Protein AF-A0A8S8Z0I3-F1 (afdb_monomer)

Mean predicted aligned error: 12.92 Å

Nearest PDB structures (foldseek):
  8p2c-assembly1_C  TM=4.925E-01  e=2.542E-04  Segatella copri
  8p28-assembly1_C  TM=4.232E-01  e=9.018E-05  Segatella copri
  6hqu-assembly2_B  TM=3.390E-01  e=5.435E-01  Pyrococcus furiosus DSM 3638
  5l8v-assembly1_A  TM=3.836E-01  e=1.454E+00  Pyrococcus furiosus DSM 3638
  6dex-assembly1_A  TM=3.621E-01  e=2.852E+00  Eremothecium gossypii ATCC 10895

Radius of gyration: 31.43 Å; Cα contacts (8 Å, |Δi|>4): 369; chains: 1; bounding box: 64×67×96 Å

Secondary structure (DSSP, 8-state):
-THHHHT-HHHHHHHHHHHHH-SEEHHHHHHHTT--SSTTHHHHHHHHHHHHTTTSEEEETTTTEEEE-HHHHHHHHHHHHHHHHHHHHTT--EEE-TTS-EEE--THHHHHHHHHTT---HHHHHHHHHHHHHHHHHT--SEEEHHHHHHHHHHHHHHTT-HHHHHHHPPP---HHHHHHHHHTGGG-TTHHHHHHHHHHHHHHHHHIIIIIS-HHHHHHHHHTSS--S-HHHHTTS-SEEEEEHHHHHHS----TTS-TTSPP-S---SHHHHHHHHHHHHHHHTTT-SSEEEEESHHHHHTTT---HHHHHHHHHHHHHHHTTSPP-SSSPPEEEE----------

Foldseek 3Di:
DVVVLLPDPLLLQLLVCCVVVPWAALVRSCVSSPVPDPVCSVVSVVSVVVCVVVQQWDADPVVNTIHGDPVVVVSSVVSVVVVLVVCLVVLWEWEQEPVRDIHTDDLVVQLVCLCPQLVDDSVVSVVLSVVLVVVVNVVSGSYYYPVVSLVSSLVSCVVVVNVSSSLSSDQQFDDPVVLVVLVVCQVVDPVGPLQSVLVRQLRSQLSCCLRPPDDVVVSVCCVVVVDPDPRSSCNVPAAAEDEDEVQCCQVVDDDPVPVCVVDDDDPHDQALLSVLVVLLSVLLVVLVHHDAEYEYENPVVNLVVHDPDPVVNVVSNVSSVVSNVPRDDSDPDDRYYHYDDDPPPPPPD

Structure (mmCIF, N/CA/C/O backbone):
data_AF-A0A8S8Z0I3-F1
#
_entry.id   AF-A0A8S8Z0I3-F1
#
loop_
_atom_site.group_PDB
_atom_site.id
_atom_site.type_symbol
_atom_site.label_atom_id
_atom_site.label_alt_id
_atom_site.label_comp_id
_atom_site.label_asym_id
_atom_site.label_entity_id
_atom_site.label_seq_id
_atom_site.pdbx_PDB_ins_code
_atom_site.Cartn_x
_atom_site.Cartn_y
_atom_site.Cartn_z
_atom_site.occupancy
_atom_site.B_iso_or_equiv
_atom_site.auth_seq_id
_atom_site.auth_comp_id
_atom_site.auth_asym_id
_atom_site.auth_atom_id
_atom_site.pdbx_PDB_model_num
ATOM 1 N N . MET A 1 1 ? -12.489 25.354 42.239 1.00 61.59 1 MET A N 1
ATOM 2 C CA . MET A 1 1 ? -12.600 23.883 42.149 1.00 61.59 1 MET A CA 1
ATOM 3 C C . MET A 1 1 ? -12.275 23.436 40.736 1.00 61.59 1 MET A C 1
ATOM 5 O O . MET A 1 1 ? -12.839 23.988 39.790 1.00 61.59 1 MET A O 1
ATOM 9 N N . ILE A 1 2 ? -11.393 22.444 40.609 1.00 69.38 2 ILE A N 1
ATOM 10 C CA . ILE A 1 2 ? -10.898 21.904 39.332 1.00 69.38 2 ILE A CA 1
ATOM 11 C C . ILE A 1 2 ? -12.050 21.383 38.454 1.00 69.38 2 ILE A C 1
ATOM 13 O O . ILE A 1 2 ? -12.077 21.672 37.262 1.00 69.38 2 ILE A O 1
ATOM 17 N N . PHE A 1 3 ? -13.083 20.772 39.045 1.00 69.69 3 PHE A N 1
ATOM 18 C CA . PHE A 1 3 ? -14.293 20.319 38.334 1.00 69.69 3 PHE A CA 1
ATOM 19 C C . PHE A 1 3 ? -15.008 21.432 37.555 1.00 69.69 3 PHE A C 1
ATOM 21 O O . PHE A 1 3 ? -15.503 21.224 36.450 1.00 69.69 3 PHE A O 1
ATOM 28 N N . SER A 1 4 ? -14.968 22.669 38.064 1.00 68.50 4 SER A N 1
ATOM 29 C CA . SER A 1 4 ? -15.548 23.821 37.367 1.00 68.50 4 SER A CA 1
ATOM 30 C C . SER A 1 4 ? -14.820 24.175 36.072 1.00 68.50 4 SER A C 1
ATOM 32 O O . SER A 1 4 ? -15.331 25.014 35.330 1.00 68.50 4 SER A O 1
ATOM 34 N N . VAL A 1 5 ? -13.622 23.625 35.821 1.00 67.00 5 VAL A N 1
ATOM 35 C CA . VAL A 1 5 ? -12.857 23.758 34.572 1.00 67.00 5 VAL A CA 1
ATOM 36 C C . VAL A 1 5 ? -13.358 22.775 33.518 1.00 67.00 5 VAL A C 1
ATOM 38 O O . VAL A 1 5 ? -13.573 23.200 32.383 1.00 67.00 5 VAL A O 1
ATOM 41 N N . MET A 1 6 ? -13.606 21.522 33.908 1.00 70.88 6 MET A N 1
ATOM 42 C CA . MET A 1 6 ? -14.043 20.447 33.008 1.00 70.88 6 MET A CA 1
ATOM 43 C C . MET A 1 6 ? -15.422 20.713 32.395 1.00 70.88 6 MET A C 1
ATOM 45 O O . MET A 1 6 ? -15.666 20.358 31.253 1.00 70.88 6 MET A O 1
ATOM 49 N N . ALA A 1 7 ? -16.283 21.455 33.092 1.00 75.88 7 ALA A N 1
ATOM 50 C CA . ALA A 1 7 ? -17.636 21.783 32.637 1.00 75.88 7 ALA A CA 1
ATOM 51 C C . ALA A 1 7 ? -17.733 22.722 31.406 1.00 75.88 7 ALA A C 1
ATOM 53 O O . ALA A 1 7 ? -18.825 23.162 31.070 1.00 75.88 7 ALA A O 1
ATOM 54 N N . SER A 1 8 ? -16.627 23.129 30.761 1.00 85.50 8 SER A N 1
ATOM 55 C CA . SER A 1 8 ? -16.699 23.945 29.529 1.00 85.50 8 SER A CA 1
ATOM 56 C C . SER A 1 8 ? -15.830 23.350 28.423 1.00 85.50 8 SER A C 1
ATOM 58 O O . SER A 1 8 ? -14.610 23.289 28.626 1.00 85.50 8 SER A O 1
ATOM 60 N N . PRO A 1 9 ? -16.417 23.052 27.246 1.00 84.94 9 PRO A N 1
ATOM 61 C CA . PRO A 1 9 ? -15.701 22.516 26.086 1.00 84.94 9 PRO A CA 1
ATOM 62 C C . PRO A 1 9 ? -14.475 23.354 25.710 1.00 84.94 9 PRO A C 1
ATOM 64 O O . PRO A 1 9 ? -13.365 22.839 25.676 1.00 84.94 9 PRO A O 1
ATOM 67 N N . ASN A 1 10 ? -14.629 24.683 25.637 1.00 90.19 10 ASN A N 1
ATOM 68 C CA . ASN A 1 10 ? -13.545 25.611 25.286 1.00 90.19 10 ASN A CA 1
ATOM 69 C C . ASN A 1 10 ? -12.277 25.458 26.145 1.00 90.19 10 ASN A C 1
ATOM 71 O O . ASN A 1 10 ? -11.173 25.708 25.673 1.00 90.19 10 ASN A O 1
ATOM 75 N N . ARG A 1 11 ? -12.405 25.111 27.434 1.00 91.94 11 ARG A N 1
ATOM 76 C CA . ARG A 1 11 ? -11.236 24.947 28.320 1.00 91.94 11 ARG A CA 1
ATOM 77 C C . ARG A 1 11 ? -10.554 23.602 28.110 1.00 91.94 11 ARG A C 1
ATOM 79 O O . ARG A 1 11 ? -9.330 23.554 28.182 1.00 91.94 11 ARG A O 1
ATOM 86 N N . ILE A 1 12 ? -11.330 22.555 27.836 1.00 89.44 12 ILE A N 1
ATOM 87 C CA . ILE A 1 12 ? -10.803 21.248 27.438 1.00 89.44 12 ILE A CA 1
ATOM 88 C C . ILE A 1 12 ? -10.092 21.363 26.087 1.00 89.44 12 ILE A C 1
ATOM 90 O O . ILE A 1 12 ? -8.970 20.881 25.961 1.00 89.44 12 ILE A O 1
ATOM 94 N N . ASP A 1 13 ? -10.663 22.093 25.128 1.00 89.69 13 ASP A N 1
ATOM 95 C CA . ASP A 1 13 ? -10.046 22.322 23.819 1.00 89.69 13 ASP A CA 1
ATOM 96 C C . ASP A 1 13 ? -8.720 23.081 23.932 1.00 89.69 13 ASP A C 1
ATOM 98 O O . ASP A 1 13 ? -7.728 22.683 23.326 1.00 89.69 13 ASP A O 1
ATOM 102 N N . ILE A 1 14 ? -8.646 24.119 24.776 1.00 93.19 14 ILE A N 1
ATOM 103 C CA . ILE A 1 14 ? -7.385 24.827 25.051 1.00 93.19 14 ILE A CA 1
ATOM 104 C C . ILE A 1 14 ? -6.318 23.873 25.619 1.00 93.19 14 ILE A C 1
ATOM 106 O O . ILE A 1 14 ? -5.167 23.915 25.180 1.00 93.19 14 ILE A O 1
ATOM 110 N N . LEU A 1 15 ? -6.680 22.999 26.568 1.00 92.62 15 LEU A N 1
ATOM 111 C CA . LEU A 1 15 ? -5.760 21.988 27.107 1.00 92.62 15 LEU A CA 1
ATOM 112 C C . LEU A 1 15 ? -5.333 20.981 26.024 1.00 92.62 15 LEU A C 1
ATOM 114 O O . LEU A 1 15 ? -4.150 20.664 25.924 1.00 92.62 15 LEU A O 1
ATOM 118 N N . ARG A 1 16 ? -6.262 20.526 25.174 1.00 91.19 16 ARG A N 1
ATOM 119 C CA . ARG A 1 16 ? -6.000 19.597 24.061 1.00 91.19 16 ARG A CA 1
ATOM 120 C C . ARG A 1 16 ? -5.038 20.195 23.028 1.00 91.19 16 ARG A C 1
ATOM 122 O O . ARG A 1 16 ? -4.114 19.514 22.579 1.00 91.19 16 ARG A O 1
ATOM 129 N N . ILE A 1 17 ? -5.210 21.471 22.684 1.00 92.31 17 ILE A N 1
ATOM 130 C CA . ILE A 1 17 ? -4.328 22.193 21.757 1.00 92.31 17 ILE A CA 1
ATOM 131 C C . ILE A 1 17 ? -2.919 22.309 22.346 1.00 92.31 17 ILE A C 1
ATOM 133 O O . ILE A 1 17 ? -1.956 21.949 21.678 1.00 92.31 17 ILE A O 1
ATOM 137 N N . LEU A 1 18 ? -2.784 22.736 23.605 1.00 93.44 18 LEU A N 1
ATOM 138 C CA . LEU A 1 18 ? -1.472 22.838 24.259 1.00 93.44 18 LEU A CA 1
ATOM 139 C C . LEU A 1 18 ? -0.782 21.476 24.422 1.00 93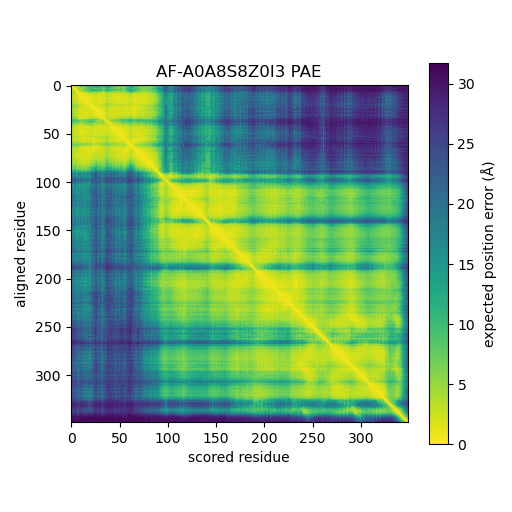.44 18 LEU A C 1
ATOM 141 O O . LEU A 1 18 ? 0.440 21.397 24.332 1.00 93.44 18 LEU A O 1
ATOM 145 N N . ASN A 1 19 ? -1.544 20.402 24.640 1.00 92.56 19 ASN A N 1
ATOM 146 C CA . ASN A 1 19 ? -0.991 19.053 24.743 1.00 92.56 19 ASN A CA 1
ATOM 147 C C . ASN A 1 19 ? -0.504 18.498 23.393 1.00 92.56 19 ASN A C 1
ATOM 149 O O . ASN A 1 19 ? 0.469 17.756 23.363 1.00 92.56 19 ASN A O 1
ATOM 153 N N . SER A 1 20 ? -1.169 18.851 22.288 1.00 90.69 20 SER A N 1
ATOM 154 C CA . SER A 1 20 ? -0.836 18.350 20.942 1.00 90.69 20 SER A CA 1
ATOM 155 C C . SER A 1 20 ? 0.192 19.206 20.200 1.00 90.69 20 SER A C 1
ATOM 157 O O . SER A 1 20 ? 1.033 18.670 19.488 1.00 90.69 20 SER A O 1
ATOM 159 N N . LYS A 1 21 ? 0.126 20.534 20.340 1.00 91.38 21 LYS A N 1
ATOM 160 C CA . LYS A 1 21 ? 0.985 21.495 19.626 1.00 91.38 21 LYS A CA 1
ATOM 161 C C . LYS A 1 21 ? 2.153 22.010 20.466 1.00 91.38 21 LYS A C 1
ATOM 163 O O . LYS A 1 21 ? 3.038 22.663 19.923 1.00 91.38 21 LYS A O 1
ATOM 168 N N . GLY A 1 22 ? 2.166 21.728 21.768 1.00 91.12 22 GLY A N 1
ATOM 169 C CA . GLY A 1 22 ? 3.201 22.207 22.676 1.00 91.12 22 GLY A CA 1
ATOM 170 C C . GLY A 1 22 ? 3.041 23.689 23.056 1.00 91.12 22 GLY A C 1
ATOM 171 O O . GLY A 1 22 ? 1.921 24.208 23.073 1.00 91.12 22 GLY A O 1
ATOM 172 N N . PRO A 1 23 ? 4.140 24.377 23.424 1.00 94.75 23 PRO A N 1
ATOM 173 C CA . PRO A 1 23 ? 4.105 25.751 23.924 1.00 94.75 23 PRO A CA 1
ATOM 174 C C . PRO A 1 23 ? 3.636 26.782 22.881 1.00 94.75 23 PRO A C 1
ATOM 176 O O . PRO A 1 23 ? 4.283 26.966 21.849 1.00 94.75 23 PRO A O 1
ATOM 179 N N . LEU A 1 24 ? 2.569 27.534 23.174 1.00 95.44 24 LEU A N 1
ATOM 180 C CA . LEU A 1 24 ? 1.958 28.493 22.233 1.00 95.44 24 LEU A CA 1
ATOM 181 C C . LEU A 1 24 ? 1.825 29.904 22.809 1.00 95.44 24 LEU A C 1
ATOM 183 O O . LEU A 1 24 ? 1.559 30.084 23.996 1.00 95.44 24 LEU A O 1
ATOM 187 N N . THR A 1 25 ? 1.948 30.924 21.964 1.00 95.69 25 THR A N 1
ATOM 188 C CA . THR A 1 25 ? 1.659 32.318 22.334 1.00 95.69 25 THR A CA 1
ATOM 189 C C . THR A 1 25 ? 0.154 32.557 22.500 1.00 95.69 25 THR A C 1
ATOM 191 O O . THR A 1 25 ? -0.685 31.768 22.059 1.00 95.69 25 THR A O 1
ATOM 194 N N . TYR A 1 26 ? -0.214 33.687 23.115 1.00 93.81 26 TYR A N 1
ATOM 195 C CA . TYR A 1 26 ? -1.621 34.063 23.300 1.00 93.81 26 TYR A CA 1
ATOM 196 C C . TYR A 1 26 ? -2.404 34.094 21.976 1.00 93.81 26 TYR A C 1
ATOM 198 O O . TYR A 1 26 ? -3.518 33.578 21.908 1.00 93.81 26 TYR A O 1
ATOM 206 N N . SER A 1 27 ? -1.829 34.694 20.929 1.00 90.75 27 SER A N 1
ATOM 207 C CA . SER A 1 27 ? -2.492 34.869 19.632 1.00 90.75 27 SER A CA 1
ATOM 208 C C . SER A 1 27 ? -2.663 33.547 18.884 1.00 90.75 27 SER A C 1
ATOM 210 O O . SER A 1 27 ? -3.740 33.294 18.345 1.00 90.75 27 SER A O 1
ATOM 212 N N . GLU A 1 28 ? -1.640 32.686 18.898 1.00 93.19 28 GLU A N 1
ATOM 213 C CA . GLU A 1 28 ? -1.697 31.350 18.289 1.00 93.19 28 GLU A CA 1
ATOM 214 C C . GLU A 1 28 ? -2.754 30.485 18.977 1.00 93.19 28 GLU A C 1
ATOM 216 O O . GLU A 1 28 ? -3.634 29.933 18.318 1.00 93.19 28 GLU A O 1
ATOM 221 N N . LEU A 1 29 ? -2.722 30.430 20.313 1.00 94.19 29 LEU A N 1
ATOM 222 C CA . LEU A 1 29 ? -3.659 29.629 21.093 1.00 94.19 29 LEU A CA 1
ATOM 223 C C . LEU A 1 29 ? -5.102 30.125 20.935 1.00 94.19 29 LEU A C 1
ATOM 225 O O . LEU A 1 29 ? -6.018 29.317 20.804 1.00 94.19 29 LEU A O 1
ATOM 229 N N . LYS A 1 30 ? -5.308 31.448 20.896 1.00 93.50 30 LYS A N 1
ATOM 230 C CA . LYS A 1 30 ? -6.620 32.062 20.648 1.00 93.50 30 LYS A CA 1
ATOM 231 C C . LYS A 1 30 ? -7.178 31.664 19.277 1.00 93.50 30 LYS A C 1
ATOM 233 O O . LYS A 1 30 ? -8.346 31.290 19.184 1.00 93.50 30 LYS A O 1
ATOM 238 N N . SER A 1 31 ? -6.349 31.755 18.234 1.00 90.69 31 SER A N 1
ATOM 239 C CA . SER A 1 31 ? -6.736 31.432 16.856 1.00 90.69 31 SER A CA 1
ATOM 240 C C . SER A 1 31 ? -7.084 29.949 16.701 1.00 90.69 31 SER A C 1
ATOM 242 O O . SER A 1 31 ? -8.151 29.614 16.186 1.00 90.69 31 SER A O 1
ATOM 244 N N . LEU A 1 32 ? -6.229 29.063 17.227 1.00 90.75 32 LEU A N 1
ATOM 245 C CA . LEU A 1 32 ? -6.424 27.610 17.175 1.00 90.75 32 LEU A CA 1
ATOM 246 C C . LEU A 1 32 ? -7.642 27.145 17.979 1.00 90.75 32 LEU A C 1
ATOM 248 O O . LEU A 1 32 ? -8.322 26.214 17.563 1.00 90.75 32 LEU A O 1
ATOM 252 N N . ALA A 1 33 ? -7.957 27.812 19.091 1.00 89.00 33 ALA A N 1
ATOM 253 C CA . ALA A 1 33 ? -9.151 27.530 19.888 1.00 89.00 33 ALA A CA 1
ATOM 254 C C . ALA A 1 33 ? -10.452 28.092 19.273 1.00 89.00 33 ALA A C 1
ATOM 256 O O . ALA A 1 33 ? -11.494 28.068 19.923 1.00 89.00 33 ALA A O 1
ATOM 257 N N . GLY A 1 34 ? -10.408 28.632 18.048 1.00 88.00 34 GLY A N 1
ATOM 258 C CA . GLY A 1 34 ? -11.592 29.060 17.297 1.00 88.00 34 GLY A CA 1
ATOM 259 C C . GLY A 1 34 ? -12.110 30.465 17.623 1.00 88.00 34 GLY A C 1
ATOM 260 O O . GLY A 1 34 ? -13.092 30.901 17.028 1.00 88.00 34 GLY A O 1
ATOM 261 N N . PHE A 1 35 ? -11.447 31.220 18.503 1.00 87.88 35 PHE A N 1
ATOM 262 C CA . PHE A 1 35 ? -11.852 32.585 18.854 1.00 87.88 35 PHE A CA 1
ATOM 263 C C . PHE A 1 35 ? -11.261 33.588 17.853 1.00 87.88 35 PHE A C 1
ATOM 265 O O . PHE A 1 35 ? -10.240 34.217 18.121 1.00 87.88 35 PHE A O 1
ATOM 272 N N . LYS A 1 36 ? -11.871 33.745 16.675 1.00 82.00 36 LYS A N 1
ATOM 273 C CA . LYS A 1 36 ? -11.287 34.539 15.574 1.00 82.00 36 LYS A CA 1
ATOM 274 C C . LYS A 1 36 ? -11.545 36.043 15.696 1.00 82.00 36 LYS A C 1
ATOM 276 O O . LYS A 1 36 ? -10.716 36.846 15.271 1.00 82.00 36 LYS A O 1
ATOM 281 N N . SER A 1 37 ? -12.658 36.462 16.298 1.00 81.81 37 SER A N 1
ATOM 282 C CA . SER A 1 37 ? -13.039 37.879 16.304 1.00 81.81 37 SER A CA 1
ATOM 283 C C . SER A 1 37 ? -12.357 38.697 17.418 1.00 81.81 37 SER A C 1
ATOM 285 O O . SER A 1 37 ? -11.877 38.181 18.438 1.00 81.81 37 SER A O 1
ATOM 287 N N . LYS A 1 38 ? -12.321 40.029 17.255 1.00 77.12 38 LYS A N 1
ATOM 288 C CA . LYS A 1 38 ? -11.818 40.952 18.294 1.00 77.12 38 LYS A CA 1
ATOM 289 C C . LYS A 1 38 ? -12.735 40.967 19.526 1.00 77.12 38 LYS A C 1
ATOM 291 O O . LYS A 1 38 ? -12.224 41.000 20.646 1.00 77.12 38 LYS A O 1
ATOM 296 N N . LYS A 1 39 ? -14.054 40.844 19.322 1.00 79.81 39 LYS A N 1
ATOM 297 C CA . LYS A 1 39 ? -15.093 40.800 20.373 1.00 79.81 39 LYS A CA 1
ATOM 298 C C . LYS A 1 39 ? -14.964 39.570 21.284 1.00 79.81 39 LYS A C 1
ATOM 300 O O . LYS A 1 39 ? -15.240 39.642 22.475 1.00 79.81 39 LYS A O 1
ATOM 305 N N . GLU A 1 40 ? -14.449 38.465 20.756 1.00 85.44 40 GLU A N 1
ATOM 306 C CA . GLU A 1 40 ? -14.259 37.205 21.485 1.00 85.44 40 GLU A CA 1
ATOM 307 C C . GLU A 1 40 ? -12.977 37.138 22.326 1.00 85.44 40 GLU A C 1
ATOM 309 O O . GLU A 1 40 ? -12.804 36.221 23.133 1.00 85.44 40 GLU A O 1
ATOM 314 N N . SER A 1 41 ? -12.087 38.128 22.195 1.00 85.62 41 SER A N 1
ATOM 315 C CA . SER A 1 41 ? -10.815 38.167 22.932 1.00 85.62 41 SER A CA 1
ATOM 316 C C . SER A 1 41 ? -11.022 38.133 24.447 1.00 85.62 41 SER A C 1
ATOM 318 O O . SER A 1 41 ? -10.274 37.459 25.151 1.00 85.62 41 SER A O 1
ATOM 320 N N . GLY A 1 42 ? -12.053 38.822 24.950 1.00 88.06 42 GLY A N 1
ATOM 321 C CA . GLY A 1 42 ? -12.376 38.843 26.378 1.00 88.06 42 GLY A CA 1
ATOM 322 C C . GLY A 1 42 ? -12.840 37.481 26.902 1.00 88.06 42 GLY A C 1
ATOM 323 O O . GLY A 1 42 ? -12.454 37.073 28.000 1.00 88.06 42 GLY A O 1
ATOM 324 N N . LYS A 1 43 ? -13.602 36.739 26.087 1.00 90.12 43 LYS A N 1
ATOM 325 C CA . LYS A 1 43 ? -14.090 35.389 26.408 1.00 90.12 43 LYS A CA 1
ATOM 326 C C . LYS A 1 43 ? -12.939 34.382 26.455 1.00 90.12 43 LYS A C 1
ATOM 328 O O . LYS A 1 43 ? -12.828 33.626 27.419 1.00 90.12 43 LYS A O 1
ATOM 333 N N . PHE A 1 44 ? -12.028 34.428 25.483 1.00 93.69 44 PHE A N 1
ATOM 334 C CA . PHE A 1 44 ? -10.817 33.605 25.509 1.00 93.69 44 PHE A CA 1
ATOM 335 C C . PHE A 1 44 ? -9.933 33.925 26.728 1.00 93.69 44 PHE A C 1
ATOM 337 O O . PHE A 1 44 ? -9.567 33.021 27.483 1.00 93.69 44 PHE A O 1
ATOM 344 N N . ALA A 1 45 ? -9.678 35.211 27.001 1.00 92.06 45 ALA A N 1
ATOM 345 C CA . ALA A 1 45 ? -8.913 35.643 28.173 1.00 92.06 45 ALA A CA 1
ATOM 346 C C . ALA A 1 45 ? -9.540 35.172 29.494 1.00 92.06 45 ALA A C 1
ATOM 348 O O . ALA A 1 45 ? -8.830 34.885 30.459 1.00 92.06 45 ALA A O 1
ATOM 349 N N . TYR A 1 46 ? -10.871 35.102 29.573 1.00 92.94 46 TYR A N 1
ATOM 350 C CA . TYR A 1 46 ? -11.571 34.547 30.728 1.00 92.94 46 TYR A CA 1
ATOM 351 C C . TYR A 1 46 ? -11.260 33.054 30.921 1.00 92.94 46 TYR A C 1
ATOM 353 O O . TYR A 1 46 ? -10.871 32.651 32.023 1.00 92.94 46 TYR A O 1
ATOM 361 N N . HIS A 1 47 ? -11.380 32.246 29.862 1.00 93.00 47 HIS A N 1
ATOM 362 C CA . HIS A 1 47 ? -11.087 30.812 29.916 1.00 93.00 47 HIS A CA 1
ATOM 363 C C . HIS A 1 47 ? -9.621 30.550 30.286 1.00 93.00 47 HIS A C 1
ATOM 365 O O . HIS A 1 47 ? -9.357 29.784 31.216 1.00 93.00 47 HIS A O 1
ATOM 371 N N . LEU A 1 48 ? -8.684 31.254 29.644 1.00 93.94 48 LEU A N 1
ATOM 372 C CA . LEU A 1 48 ? -7.251 31.114 29.896 1.00 93.94 48 LEU A CA 1
ATOM 373 C C . LEU A 1 48 ? -6.869 31.520 31.327 1.00 93.94 48 LEU A C 1
ATOM 375 O O . LEU A 1 48 ? -6.180 30.774 32.019 1.00 93.94 48 LEU A O 1
ATOM 379 N N . ARG A 1 49 ? -7.394 32.645 31.838 1.00 93.25 49 ARG A N 1
ATOM 380 C CA . ARG A 1 49 ? -7.186 33.053 33.242 1.00 93.25 49 ARG A CA 1
ATOM 381 C C . ARG A 1 49 ? -7.717 32.028 34.235 1.00 93.25 49 ARG A C 1
ATOM 383 O O . ARG A 1 49 ? -7.165 31.883 35.321 1.00 93.25 49 ARG A O 1
ATOM 390 N N . LYS A 1 50 ? -8.814 31.341 33.915 1.00 92.94 50 LYS A N 1
ATOM 391 C CA . LYS A 1 50 ? -9.373 30.303 34.790 1.00 92.94 50 LYS A CA 1
ATOM 392 C C . LYS A 1 50 ? -8.507 29.037 34.791 1.00 92.94 50 LYS A C 1
ATOM 394 O O . LYS A 1 50 ? -8.369 28.433 35.847 1.00 92.94 50 LYS A O 1
ATOM 399 N N . LEU A 1 51 ? -7.886 28.691 33.661 1.00 93.88 51 LEU A N 1
ATOM 400 C CA . LEU A 1 51 ? -6.916 27.593 33.559 1.00 93.88 51 LEU A CA 1
ATOM 401 C C . LEU A 1 51 ? -5.615 27.887 34.321 1.00 93.88 51 LEU A C 1
ATOM 403 O O . LEU A 1 51 ? -5.159 27.038 35.084 1.00 93.88 51 LEU A O 1
ATOM 407 N N . LEU A 1 52 ? -5.080 29.106 34.188 1.00 93.50 52 LEU A N 1
ATOM 408 C CA . LEU A 1 52 ? -3.909 29.576 34.944 1.00 93.50 52 LEU A CA 1
ATOM 409 C C . LEU A 1 52 ? -4.171 29.563 36.457 1.00 93.50 52 LEU A C 1
ATOM 411 O O . LEU A 1 52 ? -3.369 29.045 37.224 1.00 93.50 52 LEU A O 1
ATOM 415 N N . ARG A 1 53 ? -5.335 30.069 36.897 1.00 93.19 53 ARG A N 1
ATOM 416 C CA . ARG A 1 53 ? -5.727 30.097 38.321 1.00 93.19 53 ARG A CA 1
ATOM 417 C C . ARG A 1 53 ? -5.908 28.721 38.956 1.00 93.19 53 ARG A C 1
ATOM 419 O O . ARG A 1 53 ? -5.994 28.636 40.175 1.00 93.19 53 ARG A O 1
ATOM 426 N N . GLN A 1 54 ? -6.081 27.667 38.166 1.00 92.38 54 GLN A N 1
ATOM 427 C CA . GLN A 1 54 ? -6.180 26.293 38.671 1.00 92.38 54 GLN A CA 1
ATOM 428 C C . GLN A 1 54 ? -4.900 25.496 38.388 1.00 92.38 54 GLN A C 1
ATOM 430 O O . GLN A 1 54 ? -4.909 24.278 38.525 1.00 92.38 54 GLN A O 1
ATOM 435 N N . SER A 1 55 ? -3.817 26.167 37.980 1.00 92.94 55 SER A N 1
ATOM 436 C CA . SER A 1 55 ? -2.515 25.555 37.699 1.00 92.94 55 SER A CA 1
ATOM 437 C C . SER A 1 55 ? -2.559 24.441 36.647 1.00 92.94 55 SER A C 1
ATOM 439 O O . SER A 1 55 ? -1.725 23.540 36.660 1.00 92.94 55 SER A O 1
ATOM 441 N N . LEU A 1 56 ? -3.524 24.488 35.722 1.00 93.06 56 LEU A N 1
ATOM 442 C CA . LEU A 1 56 ? -3.654 23.525 34.614 1.00 93.06 56 LEU A CA 1
ATOM 443 C C . LEU A 1 56 ? -2.853 23.958 33.381 1.00 93.06 56 LEU A C 1
ATOM 445 O O . LEU A 1 56 ? -2.460 23.139 32.554 1.00 93.06 56 LEU A O 1
ATOM 449 N N . VAL A 1 57 ? -2.607 25.260 33.278 1.00 95.19 57 VAL A N 1
ATOM 450 C CA . VAL A 1 57 ? -1.750 25.890 32.276 1.00 95.19 57 VAL A CA 1
ATOM 451 C C . VAL A 1 57 ? -0.752 26.766 33.023 1.00 95.19 57 VAL A C 1
ATOM 453 O O . VAL A 1 57 ? -1.112 27.387 34.023 1.00 95.19 57 VAL A O 1
ATOM 456 N N . ALA A 1 58 ? 0.481 26.821 32.539 1.00 95.06 58 ALA A N 1
ATOM 457 C CA . ALA A 1 58 ? 1.522 27.726 33.002 1.00 95.06 58 ALA A CA 1
ATOM 458 C C . ALA A 1 58 ? 1.898 28.709 31.885 1.00 95.06 58 ALA A C 1
ATOM 460 O O . ALA A 1 58 ? 1.727 28.413 30.705 1.00 95.06 58 ALA A O 1
ATOM 461 N N . LEU A 1 59 ? 2.394 29.891 32.256 1.00 95.38 59 LEU A N 1
ATOM 462 C CA . LEU A 1 59 ? 2.947 30.877 31.326 1.00 95.38 59 LEU A CA 1
ATOM 463 C C . LEU A 1 59 ? 4.450 30.977 31.565 1.00 95.38 59 LEU A C 1
ATOM 465 O O . LEU A 1 59 ? 4.872 31.402 32.642 1.00 95.38 59 LEU A O 1
ATOM 469 N N . ASN A 1 60 ? 5.243 30.651 30.549 1.00 93.44 60 ASN A N 1
ATOM 470 C CA . ASN A 1 60 ? 6.653 30.994 30.541 1.00 93.44 60 ASN A CA 1
ATOM 471 C C . ASN A 1 60 ? 6.797 32.497 30.250 1.00 93.44 60 ASN A C 1
ATOM 473 O O . ASN A 1 60 ? 6.464 32.963 29.158 1.00 93.44 60 ASN A O 1
ATOM 477 N N . LYS A 1 61 ? 7.252 33.272 31.240 1.00 90.75 61 LYS A N 1
ATOM 478 C CA . LYS A 1 61 ? 7.344 34.737 31.136 1.00 90.75 61 LYS A CA 1
ATOM 479 C C . LYS A 1 61 ? 8.446 35.204 30.181 1.00 90.75 61 LYS A C 1
ATOM 481 O O . LYS A 1 61 ? 8.268 36.260 29.580 1.00 90.75 61 LYS A O 1
ATOM 486 N N . SER A 1 62 ? 9.535 34.446 30.027 1.00 89.62 62 SER A N 1
ATOM 487 C CA . SER A 1 62 ? 10.634 34.810 29.121 1.00 89.62 62 SER A CA 1
ATOM 488 C C . SER A 1 62 ? 10.218 34.648 27.659 1.00 89.62 62 SER A C 1
ATOM 490 O O . SER A 1 62 ? 10.376 35.561 26.858 1.00 89.62 62 SER A O 1
ATOM 492 N N . GLU A 1 63 ? 9.595 33.517 27.336 1.00 90.56 63 GLU A N 1
ATOM 493 C CA . GLU A 1 63 ? 9.198 33.165 25.968 1.00 90.56 63 GLU A CA 1
ATOM 494 C C . GLU A 1 63 ? 7.794 33.653 25.590 1.00 90.56 63 GLU A C 1
ATOM 496 O O . GLU A 1 63 ? 7.398 33.572 24.429 1.00 90.56 63 GLU A O 1
ATOM 501 N N . ARG A 1 64 ? 7.011 34.141 26.563 1.00 93.06 64 ARG A N 1
ATOM 502 C CA . ARG A 1 64 ? 5.594 34.525 26.403 1.00 93.06 64 ARG A CA 1
ATOM 503 C C . ARG A 1 64 ? 4.725 33.396 25.822 1.00 93.06 64 ARG A C 1
ATOM 505 O O . ARG A 1 64 ? 3.750 33.656 25.110 1.00 93.06 64 ARG A O 1
ATOM 512 N N . ARG A 1 65 ? 5.061 32.146 26.155 1.00 95.25 65 ARG A N 1
ATOM 513 C CA . ARG A 1 65 ? 4.361 30.932 25.709 1.00 95.25 65 ARG A CA 1
ATOM 514 C C . ARG A 1 65 ? 3.648 30.241 26.865 1.00 95.25 65 ARG A C 1
ATOM 516 O O . ARG A 1 65 ? 4.182 30.120 27.966 1.00 95.25 65 ARG A O 1
ATOM 523 N N . TYR A 1 66 ? 2.433 29.783 26.601 1.00 96.69 66 TYR A N 1
ATOM 524 C CA . TYR A 1 66 ? 1.627 28.981 27.507 1.00 96.69 66 TYR A CA 1
ATOM 525 C C . TYR A 1 66 ? 1.922 27.500 27.301 1.00 96.69 66 TYR A C 1
ATOM 527 O O . TYR A 1 66 ? 2.050 27.052 26.164 1.00 96.69 66 TYR A O 1
ATOM 535 N N . THR A 1 67 ? 1.985 26.742 28.391 1.00 95.81 67 THR A N 1
ATOM 536 C CA . THR A 1 67 ? 2.226 25.296 28.392 1.00 95.81 67 THR A CA 1
ATOM 537 C C . THR A 1 67 ? 1.223 24.583 29.284 1.00 95.81 67 THR A C 1
ATOM 539 O O . THR A 1 67 ? 0.758 25.130 30.285 1.00 95.81 67 THR A O 1
ATOM 542 N N . ILE A 1 68 ? 0.859 23.353 28.926 1.00 95.25 68 ILE A N 1
ATOM 543 C CA . ILE A 1 68 ? 0.041 22.504 29.794 1.00 95.25 68 ILE A CA 1
ATOM 544 C C . ILE A 1 68 ? 0.900 21.957 30.943 1.00 95.25 68 ILE A C 1
ATOM 546 O O . ILE A 1 68 ? 2.031 21.521 30.728 1.00 95.25 68 ILE A O 1
ATOM 550 N N . THR A 1 69 ? 0.376 21.976 32.168 1.00 95.88 69 THR A N 1
ATOM 551 C CA . THR A 1 69 ? 1.065 21.405 33.339 1.00 95.88 69 THR A CA 1
ATOM 552 C C . THR A 1 69 ? 0.792 19.904 33.464 1.00 95.88 69 THR A C 1
ATOM 554 O O . THR A 1 69 ? -0.121 19.377 32.830 1.00 95.88 69 THR A O 1
ATOM 557 N N . ASN A 1 70 ? 1.523 19.197 34.333 1.00 92.75 70 ASN A N 1
ATOM 558 C CA . ASN A 1 70 ? 1.237 17.785 34.631 1.00 92.75 70 ASN A CA 1
ATOM 559 C C . ASN A 1 70 ? -0.182 17.588 35.191 1.00 92.75 70 ASN A C 1
ATOM 561 O O . ASN A 1 70 ? -0.875 16.652 34.798 1.00 92.75 70 ASN A O 1
ATOM 565 N N . LEU A 1 71 ? -0.652 18.514 36.035 1.00 90.81 71 LEU A N 1
ATOM 566 C CA . LEU A 1 71 ? -2.034 18.511 36.519 1.00 90.81 71 LEU A CA 1
ATOM 567 C C . LEU A 1 71 ? -3.030 18.758 35.377 1.00 90.81 71 LEU A C 1
ATOM 569 O O . LEU A 1 71 ? -4.056 18.091 35.306 1.00 90.81 71 LEU A O 1
ATOM 573 N N . GLY A 1 72 ? -2.716 19.669 34.450 1.00 90.88 72 GLY A N 1
ATOM 574 C CA . GLY A 1 72 ? -3.497 19.881 33.231 1.00 90.88 72 GLY A CA 1
ATOM 575 C C . GLY A 1 72 ? -3.612 18.618 32.377 1.00 90.88 72 GLY A C 1
ATOM 576 O O . GLY A 1 72 ? -4.709 18.290 31.929 1.00 90.88 72 GLY A O 1
ATOM 577 N N . LYS A 1 73 ? -2.507 17.881 32.205 1.00 90.75 73 LYS A N 1
ATOM 578 C CA . LYS A 1 73 ? -2.480 16.592 31.493 1.00 90.75 73 LYS A CA 1
ATOM 579 C C . LYS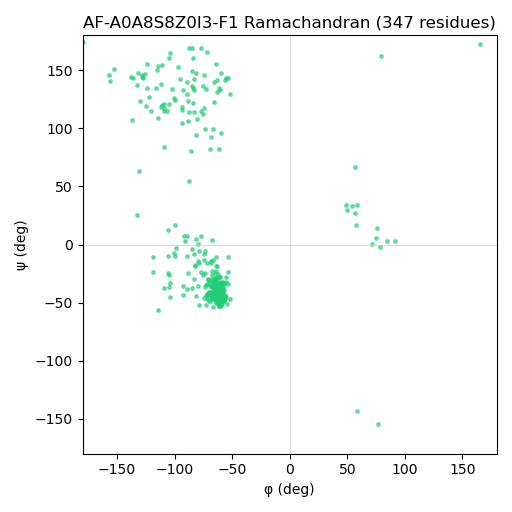 A 1 73 ? -3.341 15.538 32.190 1.00 90.75 73 LYS A C 1
ATOM 581 O O . LYS A 1 73 ? -4.108 14.863 31.514 1.00 90.75 73 LYS A O 1
ATOM 586 N N . LEU A 1 74 ? -3.265 15.441 33.520 1.00 88.44 74 LEU A N 1
ATOM 587 C CA . LEU A 1 74 ? -4.092 14.524 34.311 1.00 88.44 74 LEU A CA 1
ATOM 588 C C . LEU A 1 74 ? -5.587 14.867 34.216 1.00 88.44 74 LEU A C 1
ATOM 590 O O . LEU A 1 74 ? -6.421 13.990 34.038 1.00 88.44 74 LEU A O 1
ATOM 594 N N . VAL A 1 75 ? -5.951 16.148 34.300 1.00 89.19 75 VAL A N 1
ATOM 595 C CA . VAL A 1 75 ? -7.352 16.571 34.144 1.00 89.19 75 VAL A CA 1
ATOM 596 C C . VAL A 1 75 ? -7.853 16.297 32.728 1.00 89.19 75 VAL A C 1
ATOM 598 O O . VAL A 1 75 ? -8.995 15.879 32.562 1.00 89.19 75 VAL A O 1
ATOM 601 N N . LEU A 1 76 ? -7.014 16.500 31.709 1.00 88.00 76 LEU A N 1
ATOM 602 C CA . LEU A 1 76 ? -7.353 16.184 30.324 1.00 88.00 76 LEU A CA 1
ATOM 603 C C . LEU A 1 76 ? -7.544 14.672 30.115 1.00 88.00 76 LEU A C 1
ATOM 605 O O . LEU A 1 76 ? -8.489 14.280 29.434 1.00 88.00 76 LEU A O 1
ATOM 609 N N . SER A 1 77 ? -6.698 13.826 30.712 1.00 83.75 77 SER A N 1
ATOM 610 C CA . SER A 1 77 ? -6.852 12.36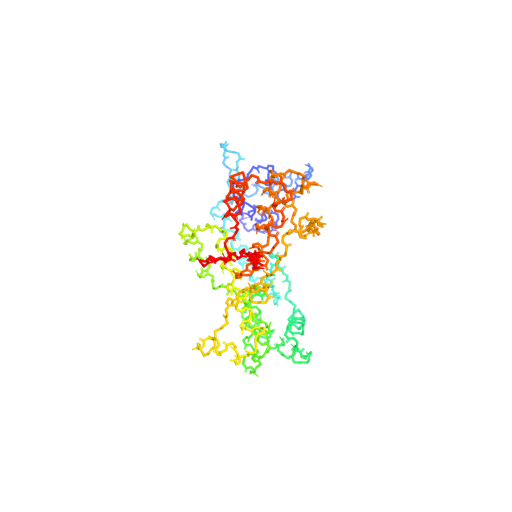9 30.622 1.00 83.75 77 SER A CA 1
ATOM 611 C C . SER A 1 77 ? -8.094 11.877 31.362 1.00 83.75 77 SER A C 1
ATOM 613 O O . SER A 1 77 ? -8.833 11.068 30.811 1.00 83.75 77 SER A O 1
ATOM 615 N N . LEU A 1 78 ? -8.381 12.408 32.554 1.00 85.62 78 LEU A N 1
ATOM 616 C CA . LEU A 1 78 ? -9.599 12.094 33.305 1.00 85.62 78 LEU A CA 1
ATOM 617 C C . LEU A 1 78 ? -10.860 12.584 32.585 1.00 85.62 78 LEU A C 1
ATOM 619 O O . LEU A 1 78 ? -11.849 11.863 32.549 1.00 85.62 78 LEU A O 1
ATOM 623 N N . ALA A 1 79 ? -10.830 13.775 31.974 1.00 83.50 79 ALA A N 1
ATOM 624 C CA . ALA A 1 79 ? -11.936 14.265 31.146 1.00 83.50 79 ALA A CA 1
ATOM 625 C C . ALA A 1 79 ? -12.239 13.286 30.015 1.00 83.50 79 ALA A C 1
ATOM 627 O O . ALA A 1 79 ? -13.393 12.914 29.827 1.00 83.50 79 ALA A O 1
ATOM 628 N N . ARG A 1 80 ? -11.190 12.828 29.323 1.00 79.19 80 ARG A N 1
ATOM 629 C CA . ARG A 1 80 ? -11.314 11.839 28.257 1.00 79.19 80 ARG A CA 1
ATOM 630 C C . ARG A 1 80 ? -11.862 10.513 28.780 1.00 79.19 80 ARG A C 1
ATOM 632 O O . ARG A 1 80 ? -12.773 9.979 28.177 1.00 79.19 80 ARG A O 1
ATOM 639 N N . GLN A 1 81 ? -11.366 10.006 29.909 1.00 77.69 81 GLN A N 1
ATOM 640 C CA . GLN A 1 81 ? -11.867 8.758 30.501 1.00 77.69 81 GLN A CA 1
ATOM 641 C C . GLN A 1 81 ? -13.342 8.852 30.913 1.00 77.69 81 GLN A C 1
ATOM 643 O O . GLN A 1 81 ? -14.085 7.896 30.727 1.00 77.69 81 GLN A O 1
ATOM 648 N N . ILE A 1 82 ? -13.774 9.989 31.468 1.00 80.81 82 ILE A N 1
ATOM 649 C CA . ILE A 1 82 ? -15.177 10.216 31.844 1.00 80.81 82 ILE A CA 1
ATOM 650 C C . ILE A 1 82 ? -16.060 10.313 30.597 1.00 80.81 82 ILE A C 1
ATOM 652 O O . ILE A 1 82 ? -17.146 9.748 30.593 1.00 80.81 82 ILE A O 1
ATOM 656 N N . GLU A 1 83 ? -15.598 10.989 29.544 1.00 73.62 83 GLU A N 1
ATOM 657 C CA . GLU A 1 83 ? -16.286 11.056 28.248 1.00 73.62 83 GLU A CA 1
ATOM 658 C C . GLU A 1 83 ? -16.367 9.673 27.578 1.00 73.62 83 GLU A C 1
ATOM 660 O O . GLU A 1 83 ? -17.430 9.261 27.133 1.00 73.62 83 GLU A O 1
ATOM 665 N N . GLU A 1 84 ? -15.279 8.900 27.587 1.00 66.94 84 GLU A N 1
ATOM 666 C CA . GLU A 1 84 ? -15.243 7.511 27.109 1.00 66.94 84 GLU A CA 1
ATOM 667 C C . GLU A 1 84 ? -16.223 6.620 27.896 1.00 66.94 84 GLU A C 1
ATOM 669 O O . GLU A 1 84 ? -16.963 5.839 27.302 1.00 66.94 84 GLU A O 1
ATOM 674 N N . ARG A 1 85 ? -16.273 6.750 29.230 1.00 70.88 85 ARG A N 1
ATOM 675 C CA . ARG A 1 85 ? -17.202 5.991 30.084 1.00 70.88 85 ARG A CA 1
ATOM 676 C C . ARG A 1 85 ? -18.656 6.415 29.902 1.00 70.88 85 ARG A C 1
ATOM 678 O O . ARG A 1 85 ? -19.514 5.544 29.848 1.00 70.88 85 ARG A O 1
ATOM 685 N N . SER A 1 86 ? -18.939 7.712 29.769 1.00 70.19 86 SER A N 1
ATOM 686 C CA . SER A 1 86 ? -20.305 8.198 29.538 1.00 70.19 86 SER A CA 1
ATOM 687 C C . SER A 1 86 ? -20.840 7.767 28.173 1.00 70.19 86 SER A C 1
ATOM 689 O O . SER A 1 86 ? -22.027 7.484 28.040 1.00 70.19 86 SER A O 1
ATOM 691 N N . ILE A 1 87 ? -19.964 7.651 27.173 1.00 65.12 87 ILE A N 1
ATOM 692 C CA . ILE A 1 87 ? -20.275 7.058 25.871 1.00 65.12 87 ILE A CA 1
ATOM 693 C C . ILE A 1 87 ? -20.670 5.586 26.030 1.00 65.12 87 ILE A C 1
ATOM 695 O O . ILE A 1 87 ? -21.748 5.206 25.573 1.00 65.12 87 ILE A O 1
ATOM 699 N N . ILE A 1 88 ? -19.858 4.785 26.728 1.00 64.00 88 ILE A N 1
ATOM 700 C CA . ILE A 1 88 ? -20.152 3.365 26.981 1.00 64.00 88 ILE A CA 1
ATOM 701 C C . ILE A 1 88 ? -21.483 3.210 27.737 1.00 64.00 88 ILE A C 1
ATOM 703 O O . ILE A 1 88 ? -22.320 2.399 27.348 1.00 64.00 88 ILE A O 1
ATOM 707 N N . GLU A 1 89 ? -21.721 4.026 28.769 1.00 65.44 89 GLU A N 1
ATOM 708 C CA . GLU A 1 89 ? -22.969 4.020 29.547 1.00 65.44 89 GLU A CA 1
ATOM 709 C C . GLU A 1 89 ? -24.187 4.505 28.743 1.00 65.44 89 GLU A C 1
ATOM 711 O O . GLU A 1 89 ? -25.308 4.081 29.011 1.00 65.44 89 GLU A O 1
ATOM 716 N N . SER A 1 90 ? -23.987 5.348 27.723 1.00 64.31 90 SER A N 1
ATOM 717 C CA . SER A 1 90 ? -25.058 5.786 26.816 1.00 64.31 90 SER A CA 1
ATOM 718 C C . SER A 1 90 ? -25.500 4.714 25.811 1.00 64.31 90 SER A C 1
ATOM 720 O O . SER A 1 90 ? -26.464 4.933 25.078 1.00 64.31 90 SER A O 1
ATOM 722 N N . GLY A 1 91 ? -24.786 3.582 25.731 1.00 63.66 91 GLY A N 1
ATOM 723 C CA . GLY A 1 91 ? -25.031 2.510 24.760 1.00 63.66 91 GLY A CA 1
ATOM 724 C C . GLY A 1 91 ? -24.649 2.865 23.317 1.00 63.66 91 GLY A C 1
ATOM 725 O O . GLY A 1 91 ? -24.809 2.040 22.417 1.00 63.66 91 GLY A O 1
ATOM 726 N N . LYS A 1 92 ? -24.134 4.078 23.079 1.00 70.56 92 LYS A N 1
ATOM 727 C CA . LYS A 1 92 ? -23.661 4.514 21.765 1.00 70.56 92 LYS A CA 1
ATOM 728 C C . LYS A 1 92 ? -22.230 4.070 21.545 1.00 70.56 92 LYS A C 1
ATOM 730 O O . LYS A 1 92 ? -21.371 4.222 22.408 1.00 70.56 92 LYS A O 1
ATOM 735 N N . MET A 1 93 ? -21.972 3.568 20.350 1.00 75.94 93 MET A N 1
ATOM 736 C CA . MET A 1 93 ? -20.674 3.045 19.972 1.00 75.94 93 MET A CA 1
ATOM 737 C C . MET A 1 93 ? -20.100 3.895 18.840 1.00 75.94 93 MET A C 1
ATOM 739 O O . MET A 1 93 ? -20.813 4.243 17.902 1.00 75.94 93 MET A O 1
ATOM 743 N N . TYR A 1 94 ? -18.823 4.260 18.941 1.00 78.31 94 TYR A N 1
ATOM 744 C CA . TYR A 1 94 ? -18.154 5.107 17.955 1.00 78.31 94 TYR A CA 1
ATOM 745 C C . TYR A 1 94 ? -17.040 4.351 17.236 1.00 78.31 94 TYR A C 1
ATOM 747 O O . TYR A 1 94 ? -16.386 3.464 17.790 1.00 78.31 94 TYR A O 1
ATOM 755 N N . VAL A 1 95 ? -16.804 4.735 15.986 1.00 81.62 95 VAL A N 1
ATOM 756 C CA . VAL A 1 95 ? -15.781 4.162 15.121 1.00 81.62 95 VAL A CA 1
ATOM 757 C C . VAL A 1 95 ? -14.833 5.258 14.662 1.00 81.62 95 VAL A C 1
ATOM 759 O O . VAL A 1 95 ? -15.255 6.259 14.084 1.00 81.62 95 VAL A O 1
ATOM 762 N N . ARG A 1 96 ? -13.532 5.047 14.871 1.00 80.06 96 ARG A N 1
ATOM 763 C CA . ARG A 1 96 ? -12.487 5.828 14.212 1.00 80.06 96 ARG A CA 1
ATOM 764 C C . ARG A 1 96 ? -12.344 5.336 12.776 1.00 80.06 96 ARG A C 1
ATOM 766 O O . ARG A 1 96 ? -11.968 4.182 12.532 1.00 80.06 96 ARG A O 1
ATOM 773 N N . THR A 1 97 ? -12.663 6.211 11.833 1.00 74.88 97 THR A N 1
ATOM 774 C CA . THR A 1 97 ? -12.547 5.922 10.406 1.00 74.88 97 THR A CA 1
ATOM 775 C C . THR A 1 97 ? -11.091 6.006 9.948 1.00 74.88 97 THR A C 1
ATOM 777 O O . THR A 1 97 ? -10.216 6.507 10.655 1.00 74.88 97 THR A O 1
ATOM 780 N N . SER A 1 98 ? -10.827 5.539 8.727 1.00 65.56 98 SER A N 1
ATOM 781 C CA . SER A 1 98 ? -9.529 5.692 8.061 1.00 65.56 98 SER A CA 1
ATOM 782 C C . SER A 1 98 ? -9.144 7.150 7.766 1.00 65.56 98 SER A C 1
ATOM 784 O O . SER A 1 98 ? -7.999 7.396 7.410 1.00 65.56 98 SER A O 1
ATOM 786 N N . HIS A 1 99 ? -10.070 8.107 7.914 1.00 62.31 99 HIS A N 1
ATOM 787 C CA . HIS A 1 99 ? -9.841 9.542 7.694 1.00 62.31 99 HIS A CA 1
ATOM 788 C C . HIS A 1 99 ? -9.612 10.311 9.006 1.00 62.31 99 HIS A C 1
ATOM 790 O O . HIS A 1 99 ? -9.778 11.528 9.042 1.00 62.31 99 HIS A O 1
ATOM 796 N N . ASP A 1 100 ? -9.298 9.608 10.100 1.00 60.81 100 ASP A N 1
ATOM 797 C CA . ASP A 1 100 ? -9.130 10.179 11.442 1.00 60.81 100 ASP A CA 1
ATOM 798 C C . ASP A 1 100 ? -10.361 10.935 11.988 1.00 60.81 100 ASP A C 1
ATOM 800 O O . ASP A 1 100 ? -10.262 11.663 12.979 1.00 60.81 100 ASP A O 1
ATOM 804 N N . SER A 1 101 ? -11.545 10.720 11.400 1.00 72.31 101 SER A N 1
ATOM 805 C CA . SER A 1 101 ? -12.828 11.135 11.975 1.00 72.31 101 SER A CA 1
ATOM 806 C C . SER A 1 101 ? -13.342 10.083 12.959 1.00 72.31 101 SER A C 1
ATOM 808 O O . SER A 1 101 ? -13.093 8.885 12.805 1.00 72.31 101 SER A O 1
ATOM 810 N N . ILE A 1 102 ? -14.073 10.534 13.979 1.00 76.12 102 ILE A N 1
ATOM 811 C CA . ILE A 1 102 ? -14.840 9.665 14.874 1.00 76.12 102 ILE A CA 1
ATOM 812 C C . ILE A 1 102 ? -16.306 9.811 14.481 1.00 76.12 102 ILE A C 1
ATOM 814 O O . ILE A 1 102 ? -16.844 10.917 14.494 1.00 76.12 102 ILE A O 1
ATOM 818 N N . GLU A 1 103 ? -16.931 8.701 14.111 1.00 82.00 103 GLU A N 1
ATOM 819 C CA . GLU A 1 103 ? -18.324 8.640 13.669 1.00 82.00 103 GLU A CA 1
ATOM 820 C C . GLU A 1 103 ? -19.105 7.647 14.529 1.00 82.00 103 GLU A C 1
ATOM 822 O O . GLU A 1 103 ? -18.523 6.734 15.112 1.00 82.00 103 GLU A O 1
ATOM 827 N N . GLU A 1 104 ? -20.423 7.816 14.619 1.00 82.56 104 GLU A N 1
ATOM 828 C CA . GLU A 1 104 ? -21.293 6.826 15.261 1.00 82.56 104 GLU A CA 1
ATOM 829 C C . GLU A 1 104 ? -21.282 5.519 14.451 1.00 82.56 104 GLU A C 1
ATOM 831 O O . GLU A 1 104 ? -21.244 5.529 13.213 1.00 82.56 104 GLU A O 1
ATOM 836 N N . PHE A 1 105 ? -21.264 4.387 15.152 1.00 86.25 105 PHE A N 1
ATOM 837 C CA . PHE A 1 105 ? -21.280 3.068 14.541 1.00 86.25 105 PHE A CA 1
ATOM 838 C C . PHE A 1 105 ? -22.547 2.878 13.713 1.00 86.25 105 PHE A C 1
ATOM 840 O O . PHE A 1 105 ? -23.657 3.169 14.149 1.00 86.25 105 PHE A O 1
ATOM 847 N N . ASN A 1 106 ? -22.361 2.371 12.499 1.00 88.12 106 ASN A N 1
ATOM 848 C CA . ASN A 1 106 ? -23.446 2.067 11.586 1.00 88.12 106 ASN A CA 1
ATOM 849 C C . ASN A 1 106 ? -23.162 0.716 10.924 1.00 88.12 106 ASN A C 1
ATOM 851 O O . ASN A 1 106 ? -22.287 0.618 10.055 1.00 88.12 106 ASN A O 1
ATOM 855 N N . SER A 1 107 ? -23.918 -0.308 11.322 1.00 90.38 107 SER A N 1
ATOM 856 C CA . SER A 1 107 ? -23.796 -1.672 10.802 1.00 90.38 107 SER A CA 1
ATOM 857 C C . SER A 1 107 ? -24.095 -1.758 9.301 1.00 90.38 107 SER A C 1
ATOM 859 O O . SER A 1 107 ? -23.504 -2.574 8.595 1.00 90.38 107 SER A O 1
ATOM 861 N N . HIS A 1 108 ? -24.881 -0.834 8.741 1.00 92.94 108 HIS A N 1
ATOM 862 C CA . HIS A 1 108 ? -25.153 -0.783 7.304 1.00 92.94 108 HIS A CA 1
ATOM 863 C C . HIS A 1 108 ? -23.886 -0.563 6.458 1.00 92.94 108 HIS A C 1
ATOM 865 O O . HIS A 1 108 ? -23.803 -1.050 5.330 1.00 92.94 108 HIS A O 1
ATOM 871 N N . LYS A 1 109 ? -22.853 0.102 7.002 1.00 92.44 109 LYS A N 1
ATOM 872 C CA . LYS A 1 109 ? -21.551 0.228 6.321 1.00 92.44 109 LYS A CA 1
ATOM 873 C C . LYS A 1 109 ? -20.834 -1.122 6.188 1.00 92.44 109 LYS A C 1
ATOM 875 O O . LYS A 1 109 ? -20.110 -1.324 5.214 1.00 92.44 109 LYS A O 1
ATOM 880 N N . ILE A 1 110 ? -21.049 -2.048 7.127 1.00 94.31 110 ILE A N 1
ATOM 881 C CA . ILE A 1 110 ? -20.515 -3.416 7.059 1.00 94.31 110 ILE A CA 1
ATOM 882 C C . ILE A 1 110 ? -21.213 -4.177 5.932 1.00 94.31 110 ILE A C 1
ATOM 884 O O . ILE A 1 110 ? -20.526 -4.715 5.066 1.00 94.31 110 ILE A O 1
ATOM 888 N N . ILE A 1 111 ? -22.550 -4.125 5.872 1.00 96.12 111 ILE A N 1
ATOM 889 C CA . ILE A 1 111 ? -23.342 -4.749 4.796 1.00 96.12 111 ILE A CA 1
ATOM 890 C C . ILE A 1 111 ? -22.864 -4.256 3.428 1.00 96.12 111 ILE A C 1
ATOM 892 O O . ILE A 1 111 ? -22.551 -5.059 2.551 1.00 96.12 111 ILE A O 1
ATOM 896 N N . GLN A 1 112 ? -22.757 -2.935 3.250 1.00 95.19 112 GLN A N 1
ATOM 897 C CA . GLN A 1 112 ? -22.293 -2.342 1.992 1.00 95.19 112 GLN A CA 1
ATOM 898 C C . GLN A 1 112 ? -20.904 -2.837 1.599 1.00 95.19 112 GLN A C 1
ATOM 900 O O . GLN A 1 112 ? -20.658 -3.111 0.427 1.00 95.19 112 GLN A O 1
ATOM 905 N N . SER A 1 113 ? -19.998 -2.960 2.567 1.00 94.62 113 SER A N 1
ATOM 906 C CA . SER A 1 113 ? -18.645 -3.429 2.306 1.00 94.62 113 SER A CA 1
ATOM 907 C C . SER A 1 113 ? -18.605 -4.921 1.956 1.00 94.62 113 SER A C 1
ATOM 909 O O . SER A 1 113 ? -17.956 -5.293 0.983 1.00 94.62 113 SER A O 1
ATOM 911 N N . LEU A 1 114 ? -19.368 -5.766 2.657 1.00 96.56 114 LEU A N 1
ATOM 912 C CA . LEU A 1 114 ? -19.519 -7.191 2.337 1.00 96.56 114 LEU A CA 1
ATOM 913 C C . LEU A 1 114 ? -20.067 -7.402 0.916 1.00 96.56 114 LEU A C 1
ATOM 915 O O . LEU A 1 114 ? -19.520 -8.190 0.148 1.00 96.56 114 LEU A O 1
ATOM 919 N N . VAL A 1 115 ? -21.107 -6.661 0.531 1.00 96.69 115 VAL A N 1
ATOM 920 C CA . VAL A 1 115 ? -21.708 -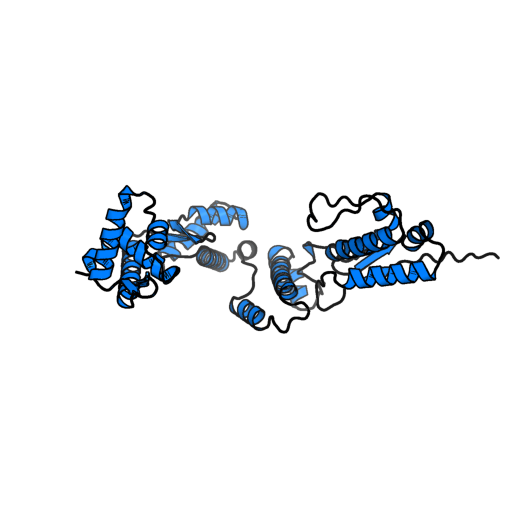6.776 -0.806 1.00 96.69 115 VAL A CA 1
ATOM 921 C C . VAL A 1 115 ? -20.769 -6.229 -1.884 1.00 96.69 115 VAL A C 1
ATOM 923 O O . VAL A 1 115 ? -20.525 -6.898 -2.88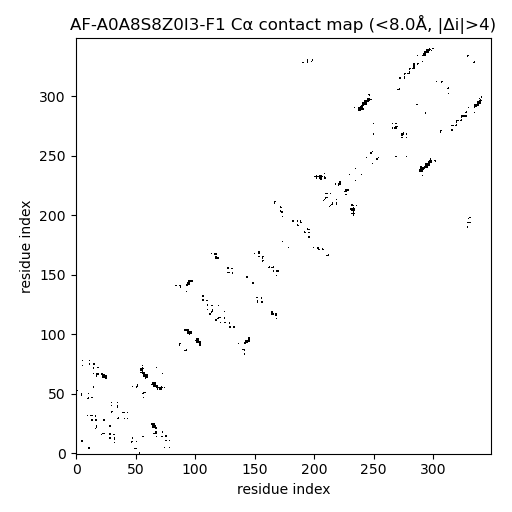4 1.00 96.69 115 VAL A O 1
ATOM 926 N N . ARG A 1 116 ? -20.208 -5.029 -1.693 1.00 95.44 116 ARG A N 1
ATOM 927 C CA . ARG A 1 116 ? -19.404 -4.346 -2.720 1.00 95.44 116 ARG A CA 1
ATOM 928 C C . ARG A 1 116 ? -18.016 -4.954 -2.902 1.00 95.44 116 ARG A C 1
ATOM 930 O O . ARG A 1 116 ? -17.572 -5.109 -4.031 1.00 95.44 116 ARG A O 1
ATOM 937 N N . GLU A 1 117 ? -17.315 -5.227 -1.807 1.00 93.12 117 GLU A N 1
ATOM 938 C CA . GLU A 1 117 ? -15.921 -5.693 -1.833 1.00 93.12 117 GLU A CA 1
ATOM 939 C C . GLU A 1 117 ? -15.859 -7.226 -1.811 1.00 93.12 117 GLU A C 1
ATOM 941 O O . GLU A 1 117 ? -15.126 -7.828 -2.588 1.00 93.12 117 GLU A O 1
ATOM 946 N N . GLY A 1 118 ? -16.674 -7.870 -0.969 1.00 91.06 118 GLY A N 1
ATOM 947 C CA . GLY A 1 118 ? -16.715 -9.331 -0.849 1.00 91.06 118 GLY A CA 1
ATOM 948 C C . GLY A 1 118 ? -17.566 -10.030 -1.913 1.00 91.06 118 GLY A C 1
ATOM 949 O O . GLY A 1 118 ? -17.405 -11.229 -2.132 1.00 91.06 118 GLY A O 1
ATOM 950 N N . SER A 1 119 ? -18.453 -9.304 -2.605 1.00 94.56 119 SER A N 1
ATOM 951 C CA . SER A 1 119 ? -19.453 -9.889 -3.516 1.00 94.56 119 SER A CA 1
ATOM 952 C C . SER A 1 119 ? -20.388 -10.895 -2.826 1.00 94.56 119 SER A C 1
ATOM 954 O O . SER A 1 119 ? -20.782 -11.890 -3.435 1.00 94.56 119 SER A O 1
ATOM 956 N N . LEU A 1 120 ? -20.722 -10.674 -1.548 1.00 96.06 120 LEU A N 1
ATOM 957 C CA . LEU A 1 120 ? -21.676 -11.526 -0.832 1.00 96.06 120 LEU A CA 1
ATOM 958 C C . LEU A 1 120 ? -23.119 -11.251 -1.291 1.00 96.06 120 LEU A C 1
ATOM 960 O O . LEU A 1 120 ? -23.477 -10.088 -1.510 1.00 96.06 120 LEU A O 1
ATOM 964 N N . PRO A 1 121 ? -23.987 -12.279 -1.334 1.00 96.75 121 PRO A N 1
ATOM 965 C CA . PRO A 1 121 ? -25.430 -12.080 -1.394 1.00 96.75 121 PRO A CA 1
ATOM 966 C C . PRO A 1 121 ? -25.915 -11.223 -0.219 1.00 96.75 121 PRO A C 1
ATOM 968 O O . PRO A 1 121 ? -25.443 -11.382 0.909 1.00 96.75 121 PRO A O 1
ATOM 971 N N . LEU A 1 122 ? -26.882 -10.337 -0.472 1.00 96.00 122 LEU A N 1
ATOM 972 C CA . LEU A 1 122 ? -27.370 -9.378 0.525 1.00 96.00 122 LEU A CA 1
ATOM 973 C C . LEU A 1 122 ? -27.860 -10.057 1.813 1.00 96.00 122 LEU A C 1
ATOM 975 O O . LEU A 1 122 ? -27.518 -9.604 2.901 1.00 96.00 122 LEU A O 1
ATOM 979 N N . GLU A 1 123 ? -28.608 -11.154 1.690 1.00 95.69 123 GLU A N 1
ATOM 980 C CA . GLU A 1 123 ? -29.133 -11.908 2.838 1.00 95.69 123 GLU A CA 1
ATOM 981 C C . GLU A 1 123 ? -28.007 -12.460 3.722 1.00 95.69 123 GLU A C 1
ATOM 983 O O . GLU A 1 123 ? -28.035 -12.329 4.947 1.00 95.69 123 GLU A O 1
ATOM 988 N N . LEU A 1 124 ? -26.961 -13.020 3.103 1.00 96.12 124 LEU A N 1
ATOM 989 C CA . LEU A 1 124 ? -25.804 -13.526 3.836 1.00 96.12 124 LEU A CA 1
ATOM 990 C C . LEU A 1 124 ? -25.022 -12.382 4.492 1.00 96.12 124 LEU A C 1
ATOM 992 O O . LEU A 1 124 ? -24.619 -12.490 5.648 1.00 96.12 124 LEU A O 1
ATOM 996 N N . ALA A 1 125 ? -24.846 -11.266 3.781 1.00 97.12 125 ALA A N 1
ATOM 997 C CA . ALA A 1 125 ? -24.181 -10.083 4.314 1.00 97.12 125 ALA A CA 1
ATOM 998 C C . ALA A 1 125 ? -24.913 -9.504 5.537 1.00 97.12 125 ALA A C 1
ATOM 1000 O O . ALA A 1 125 ? -24.260 -9.090 6.496 1.00 97.12 125 ALA A O 1
ATOM 1001 N N . GLN A 1 126 ? -26.249 -9.504 5.532 1.00 96.62 126 GLN A N 1
ATOM 1002 C CA . GLN A 1 126 ? -27.070 -9.102 6.678 1.00 96.62 126 GLN A CA 1
ATOM 1003 C C . GLN A 1 126 ? -26.854 -10.029 7.875 1.00 96.62 126 GLN A C 1
ATOM 1005 O O . GLN A 1 126 ? -26.545 -9.538 8.958 1.00 96.62 126 GLN A O 1
ATOM 1010 N N . LYS A 1 127 ? -26.914 -11.352 7.667 1.00 96.88 127 LYS A N 1
ATOM 1011 C CA . LYS A 1 127 ? -26.702 -12.343 8.732 1.00 96.88 127 LYS A CA 1
ATOM 1012 C C . LYS A 1 127 ? -25.321 -12.210 9.385 1.00 96.88 127 LYS A C 1
ATOM 1014 O O . LYS A 1 127 ? -25.213 -12.160 10.606 1.00 96.88 127 LYS A O 1
ATOM 1019 N N . ILE A 1 128 ? -24.266 -12.110 8.572 1.00 97.00 128 ILE A N 1
ATOM 1020 C CA . ILE A 1 128 ? -22.893 -11.929 9.071 1.00 97.00 128 ILE A CA 1
ATOM 1021 C C . ILE A 1 128 ? -22.759 -10.596 9.815 1.00 97.00 128 ILE A C 1
ATOM 1023 O O . ILE A 1 128 ? -22.113 -10.529 10.859 1.00 97.00 128 ILE A O 1
ATOM 1027 N N . THR A 1 129 ? -23.386 -9.531 9.307 1.00 96.25 129 THR A N 1
ATOM 1028 C CA . THR A 1 129 ? -23.347 -8.218 9.959 1.00 96.25 129 THR A CA 1
ATOM 1029 C C . THR A 1 129 ? -24.033 -8.238 11.321 1.00 96.25 129 THR A C 1
ATOM 1031 O O . THR A 1 129 ? -23.472 -7.693 12.265 1.00 96.25 129 THR A O 1
ATOM 1034 N N . GLU A 1 130 ? -25.200 -8.871 11.441 1.00 95.19 130 GLU A N 1
ATOM 1035 C CA . GLU A 1 130 ? -25.938 -8.980 12.704 1.00 95.19 130 GLU A CA 1
ATOM 1036 C C . GLU A 1 130 ? -25.099 -9.681 13.782 1.00 95.19 130 GLU A C 1
ATOM 1038 O O . GLU A 1 130 ? -25.023 -9.241 14.931 1.00 95.19 130 GLU A O 1
ATOM 1043 N N . GLU A 1 131 ? -24.392 -10.748 13.414 1.00 95.19 131 GLU A N 1
ATOM 1044 C CA . GLU A 1 131 ? -23.495 -11.430 14.341 1.00 95.19 131 GLU A CA 1
ATOM 1045 C C . GLU A 1 131 ? -22.294 -10.566 14.746 1.00 95.19 131 GLU A C 1
ATOM 1047 O O . GLU A 1 131 ? -21.950 -10.492 15.931 1.00 95.19 131 GLU A O 1
ATOM 1052 N N . VAL A 1 132 ? -21.669 -9.883 13.784 1.00 94.25 132 VAL A N 1
ATOM 1053 C CA . VAL A 1 132 ? -20.560 -8.957 14.051 1.00 94.25 132 VAL A CA 1
ATOM 1054 C C . VAL A 1 132 ? -21.013 -7.823 14.970 1.00 94.25 132 VAL A C 1
ATOM 1056 O O . VAL A 1 132 ? -20.314 -7.500 15.929 1.00 94.25 132 VAL A O 1
ATOM 1059 N N . GLU A 1 133 ? -22.190 -7.253 14.728 1.00 90.44 133 GLU A N 1
ATOM 1060 C CA . GLU A 1 133 ? -22.802 -6.213 15.555 1.00 90.44 133 GLU A CA 1
ATOM 1061 C C . GLU A 1 133 ? -23.004 -6.699 16.997 1.00 90.44 133 GLU A C 1
ATOM 1063 O O . GLU A 1 133 ? -22.534 -6.062 17.944 1.00 90.44 133 GLU A O 1
ATOM 1068 N N . ASN A 1 134 ? -23.574 -7.893 17.173 1.00 89.19 134 ASN A N 1
ATOM 1069 C CA . ASN A 1 134 ? -23.743 -8.514 18.487 1.00 89.19 134 ASN A CA 1
ATOM 1070 C C . ASN A 1 134 ? -22.411 -8.744 19.223 1.00 89.19 134 ASN A C 1
ATOM 1072 O O . ASN A 1 134 ? -22.355 -8.628 20.450 1.00 89.19 134 ASN A O 1
ATOM 1076 N N . ARG A 1 135 ? -21.323 -9.071 18.511 1.00 89.12 135 ARG A N 1
ATOM 1077 C CA . ARG A 1 135 ? -19.981 -9.203 19.111 1.00 89.12 135 ARG A CA 1
ATOM 1078 C C . ARG A 1 135 ? -19.398 -7.851 19.501 1.00 89.12 135 ARG A C 1
ATOM 1080 O O . ARG A 1 135 ? -18.865 -7.715 20.599 1.00 89.12 135 ARG A O 1
ATOM 1087 N N . ILE A 1 136 ? -19.542 -6.850 18.639 1.00 87.25 136 ILE A N 1
ATOM 1088 C CA . ILE A 1 136 ? -19.060 -5.488 18.875 1.00 87.25 136 ILE A CA 1
ATOM 1089 C C . ILE A 1 136 ? -19.645 -4.913 20.171 1.00 87.25 136 ILE A C 1
ATOM 1091 O O . ILE A 1 136 ? -18.893 -4.408 21.007 1.00 87.25 136 ILE A O 1
ATOM 1095 N N . TYR A 1 137 ? -20.954 -5.066 20.392 1.00 82.31 137 TYR A N 1
ATOM 1096 C CA . TYR A 1 137 ? -21.607 -4.590 21.615 1.00 82.31 137 TYR A CA 1
ATOM 1097 C C . TYR A 1 137 ? -21.138 -5.313 22.892 1.00 82.31 137 TYR A C 1
ATOM 1099 O O . TYR A 1 137 ? -21.178 -4.727 23.974 1.00 82.31 137 TYR A O 1
ATOM 1107 N N . LYS A 1 138 ? -20.627 -6.549 22.794 1.00 83.38 138 LYS A N 1
ATOM 1108 C CA . LYS A 1 138 ? -20.091 -7.295 23.950 1.00 83.38 138 LYS A CA 1
ATOM 1109 C C . LYS A 1 138 ? -18.722 -6.800 24.415 1.00 83.38 138 LYS A C 1
ATOM 1111 O O . LYS A 1 138 ? -18.403 -6.966 25.588 1.00 83.38 138 LYS A O 1
ATOM 1116 N N . TYR A 1 139 ? -17.914 -6.198 23.540 1.00 76.44 139 TYR A N 1
ATOM 1117 C CA . TYR A 1 139 ? -16.542 -5.810 23.888 1.00 76.44 139 TYR A CA 1
ATOM 1118 C C . TYR A 1 139 ? -16.440 -4.570 24.792 1.00 76.44 139 TYR A C 1
ATOM 1120 O O . TYR A 1 139 ? -15.369 -4.325 25.341 1.00 76.44 139 TYR A O 1
ATOM 1128 N N . GLN A 1 140 ? -17.520 -3.794 24.972 1.00 67.94 140 GLN A N 1
ATOM 1129 C CA . GLN A 1 140 ? -17.573 -2.607 25.852 1.00 67.94 140 GLN A CA 1
ATOM 1130 C C . GLN A 1 140 ? -16.412 -1.605 25.648 1.00 67.94 140 GLN A C 1
ATOM 1132 O O . GLN A 1 140 ? -15.987 -0.912 26.573 1.00 67.94 140 GLN A O 1
ATOM 1137 N N . THR A 1 141 ? -15.870 -1.513 24.432 1.00 69.88 141 THR A N 1
ATOM 1138 C CA . THR A 1 141 ? -14.771 -0.594 24.104 1.00 69.88 141 THR A CA 1
ATOM 1139 C C . THR A 1 141 ? -15.294 0.807 23.801 1.00 69.88 141 THR A C 1
ATOM 1141 O O . THR A 1 141 ? -16.297 0.947 23.106 1.00 69.88 141 THR A O 1
ATOM 1144 N N . ALA A 1 142 ? -14.567 1.846 24.226 1.00 62.91 142 ALA A N 1
ATOM 1145 C CA . ALA A 1 142 ? -14.953 3.243 23.994 1.00 62.91 142 ALA A CA 1
ATOM 1146 C C . ALA A 1 142 ? -15.032 3.630 22.502 1.00 62.91 142 ALA A C 1
ATOM 1148 O O . ALA A 1 142 ? -15.839 4.473 22.119 1.00 62.91 142 ALA A O 1
ATOM 1149 N N . TYR A 1 143 ? -14.190 3.027 21.659 1.00 68.56 143 TYR A N 1
ATOM 1150 C CA . TYR A 1 143 ? -14.223 3.186 20.208 1.00 68.56 143 TYR A CA 1
ATOM 1151 C C . TYR A 1 143 ? -13.563 1.984 19.525 1.00 68.56 143 TYR A C 1
ATOM 1153 O O . TYR A 1 143 ? -12.581 1.443 20.034 1.00 68.56 143 TYR A O 1
ATOM 1161 N N . LEU A 1 144 ? -14.067 1.593 18.352 1.00 82.50 144 LEU A N 1
ATOM 1162 C CA . LEU A 1 144 ? -13.385 0.642 17.465 1.00 82.50 144 LEU A CA 1
ATOM 1163 C C . LEU A 1 144 ? -12.759 1.374 16.281 1.00 82.50 144 LEU A C 1
ATOM 1165 O O . LEU A 1 144 ? -13.130 2.493 15.941 1.00 82.50 144 LEU A O 1
ATOM 1169 N N . THR A 1 145 ? -11.793 0.742 15.629 1.00 86.38 145 THR A N 1
ATOM 1170 C CA . THR A 1 145 ? -11.288 1.211 14.336 1.00 86.38 145 THR A CA 1
ATOM 1171 C C . THR A 1 145 ? -11.977 0.438 13.218 1.00 86.38 145 THR A C 1
ATOM 1173 O O . THR A 1 145 ? -12.342 -0.725 13.399 1.00 86.38 145 THR A O 1
ATOM 1176 N N . GLY A 1 146 ? -12.099 1.037 12.030 1.00 87.06 146 GLY A N 1
ATOM 1177 C CA . GLY A 1 146 ? -12.559 0.294 10.847 1.00 87.06 146 GLY A CA 1
ATOM 1178 C C . GLY A 1 146 ? -11.706 -0.955 10.558 1.00 87.06 146 GLY A C 1
ATOM 1179 O O . GLY A 1 146 ? -12.211 -1.944 10.037 1.00 87.06 146 GLY A O 1
ATOM 1180 N N . SER A 1 147 ? -10.431 -0.931 10.960 1.00 87.81 147 SER A N 1
ATOM 1181 C CA . SER A 1 147 ? -9.514 -2.076 10.950 1.00 87.81 147 SER A CA 1
ATOM 1182 C C . SER A 1 147 ? -9.978 -3.241 11.795 1.00 87.81 147 SER A C 1
ATOM 1184 O O . SER A 1 147 ? -10.113 -4.348 11.287 1.00 87.81 147 SER A O 1
ATOM 1186 N N . LEU A 1 148 ? -10.284 -2.970 13.056 1.00 88.94 148 LEU A N 1
ATOM 1187 C CA . LEU A 1 148 ? -10.711 -3.999 13.985 1.00 88.94 148 LEU A CA 1
ATOM 1188 C C . LEU A 1 148 ? -12.082 -4.566 13.595 1.00 88.94 148 LEU A C 1
ATOM 1190 O O . LEU A 1 148 ? -12.300 -5.768 13.673 1.00 88.94 148 LEU A O 1
ATOM 1194 N N . ILE A 1 149 ? -12.987 -3.723 13.083 1.00 91.31 149 ILE A N 1
ATOM 1195 C CA . ILE A 1 149 ? -14.270 -4.190 12.533 1.00 91.31 149 ILE A CA 1
ATOM 1196 C C . ILE A 1 149 ? -14.033 -5.132 11.345 1.00 91.31 149 ILE A C 1
ATOM 1198 O O . ILE A 1 149 ? -14.661 -6.183 11.269 1.00 91.31 149 ILE A O 1
ATOM 1202 N N . ARG A 1 150 ? -13.107 -4.796 10.437 1.00 92.38 150 ARG A N 1
ATOM 1203 C CA . ARG A 1 150 ? -12.745 -5.661 9.302 1.00 92.38 150 ARG A CA 1
ATOM 1204 C C . ARG A 1 150 ? -12.220 -7.020 9.766 1.00 92.38 150 ARG A C 1
ATOM 1206 O O . ARG A 1 150 ? -12.609 -8.040 9.209 1.00 92.38 150 ARG A O 1
ATOM 1213 N N . GLU A 1 151 ? -11.354 -7.032 10.773 1.00 91.81 151 GLU A N 1
ATOM 1214 C CA . GLU A 1 151 ? -10.804 -8.261 11.353 1.00 91.81 151 GLU A CA 1
ATOM 1215 C C . GLU A 1 151 ? -11.896 -9.126 11.992 1.00 91.81 151 GLU A C 1
ATOM 1217 O O . GLU A 1 151 ? -11.940 -10.328 11.741 1.00 91.81 151 GLU A O 1
ATOM 1222 N N . LEU A 1 152 ? -12.835 -8.517 12.726 1.00 93.44 152 LEU A N 1
ATOM 1223 C CA . LEU A 1 152 ? -13.991 -9.220 13.290 1.00 93.44 152 LEU A CA 1
ATOM 1224 C C . LEU A 1 152 ? -14.874 -9.838 12.203 1.00 93.44 152 LEU A C 1
ATOM 1226 O O . LEU A 1 152 ? -15.251 -11.002 12.316 1.00 93.44 152 LEU A O 1
ATOM 1230 N N . VAL A 1 153 ? -15.165 -9.091 11.135 1.00 95.69 153 VAL A N 1
ATOM 1231 C CA . VAL A 1 153 ? -15.921 -9.606 9.984 1.00 95.69 153 VAL A CA 1
ATOM 1232 C C . VAL A 1 153 ? -15.203 -10.806 9.365 1.00 95.69 153 VAL A C 1
ATOM 1234 O O . VAL A 1 153 ? -15.822 -11.845 9.151 1.00 95.69 153 VAL A O 1
ATOM 1237 N N . ASN A 1 154 ? -13.894 -10.696 9.125 1.00 95.12 154 ASN A N 1
ATOM 1238 C CA . ASN A 1 154 ? -13.101 -11.788 8.561 1.00 95.12 154 ASN A CA 1
ATOM 1239 C C . ASN A 1 154 ? -13.054 -13.019 9.486 1.00 95.12 154 ASN A C 1
ATOM 1241 O O . ASN A 1 154 ? -13.095 -14.136 8.978 1.00 95.12 154 ASN A O 1
ATOM 1245 N N . SER A 1 155 ? -13.023 -12.837 10.812 1.00 95.56 155 SER A N 1
ATOM 1246 C CA . SER A 1 155 ? -13.135 -13.937 11.785 1.00 95.56 155 SER A CA 1
ATOM 1247 C C . SER A 1 155 ? -14.478 -14.653 11.665 1.00 95.56 155 SER A C 1
ATOM 1249 O O . SER A 1 155 ? -14.510 -15.870 11.530 1.00 95.56 155 SER A O 1
ATOM 1251 N N . VAL A 1 156 ? -15.587 -13.905 11.639 1.00 96.25 156 VAL A N 1
ATOM 1252 C CA . VAL A 1 156 ? -16.935 -14.492 11.536 1.00 96.25 156 VAL A CA 1
ATOM 1253 C C . VAL A 1 156 ? -17.118 -15.241 10.213 1.00 96.25 156 VAL A C 1
ATOM 1255 O O . VAL A 1 156 ? -17.707 -16.320 10.199 1.00 96.25 156 VAL A O 1
ATOM 1258 N N . LEU A 1 157 ? -16.579 -14.717 9.106 1.00 96.25 157 LEU A N 1
ATOM 1259 C CA . LEU A 1 157 ? -16.584 -15.414 7.816 1.00 96.25 157 LEU A CA 1
ATOM 1260 C C . LEU A 1 157 ? -15.829 -16.748 7.882 1.00 96.25 157 LEU A C 1
ATOM 1262 O O . LEU A 1 157 ? -16.341 -17.751 7.392 1.00 96.25 157 LEU A O 1
ATOM 1266 N N . LEU A 1 158 ? -14.651 -16.777 8.514 1.00 95.31 158 LEU A N 1
ATOM 1267 C CA . LEU A 1 158 ? -13.869 -18.007 8.686 1.00 95.31 158 LEU A CA 1
ATOM 1268 C C . LEU A 1 158 ? -14.595 -19.040 9.549 1.00 95.31 158 LEU A C 1
ATOM 1270 O O . LEU A 1 158 ? -14.622 -20.213 9.197 1.00 95.31 158 LEU A O 1
ATOM 1274 N N . GLU A 1 159 ? -15.233 -18.611 10.638 1.00 96.00 159 GLU A N 1
ATOM 1275 C CA . GLU A 1 159 ? -15.999 -19.501 11.521 1.00 96.00 159 GLU A CA 1
ATOM 1276 C C . GLU A 1 159 ? -17.174 -20.186 10.806 1.00 96.00 159 GLU A C 1
ATOM 1278 O O . GLU A 1 159 ? -17.547 -21.303 11.155 1.00 96.00 159 GLU A O 1
ATOM 1283 N N . HIS A 1 160 ? -17.721 -19.544 9.771 1.00 95.62 160 HIS A N 1
ATOM 1284 C CA . HIS A 1 160 ? -18.775 -20.102 8.923 1.00 95.62 160 HIS A CA 1
ATOM 1285 C C . HIS A 1 160 ? -18.249 -20.870 7.697 1.00 95.62 160 HIS A C 1
ATOM 1287 O O . HIS A 1 160 ? -19.049 -21.317 6.877 1.00 95.62 160 HIS A O 1
ATOM 1293 N N . GLY A 1 161 ? -16.929 -21.016 7.542 1.00 95.06 161 GLY A N 1
ATOM 1294 C CA . GLY A 1 161 ? -16.312 -21.689 6.394 1.00 95.06 161 GLY A CA 1
ATOM 1295 C C . GLY A 1 161 ? -16.309 -20.868 5.099 1.00 95.06 161 GLY A C 1
ATOM 1296 O O . GLY A 1 161 ? -16.051 -21.405 4.026 1.00 95.06 161 GLY A O 1
ATOM 1297 N N . TYR A 1 162 ? -16.572 -19.562 5.167 1.00 95.25 162 TYR A N 1
ATOM 1298 C CA . TYR A 1 162 ? -16.621 -18.671 4.007 1.00 95.25 162 TYR A CA 1
ATOM 1299 C C . TYR A 1 162 ? -15.245 -18.079 3.648 1.00 95.25 162 TYR A C 1
ATOM 1301 O O . TYR A 1 162 ? -15.073 -16.857 3.551 1.00 95.25 162 TYR A O 1
ATOM 1309 N N . GLU A 1 163 ? -14.252 -18.947 3.437 1.00 90.25 163 GLU A N 1
ATOM 1310 C CA . GLU A 1 163 ? -12.867 -18.552 3.120 1.00 90.25 163 GLU A CA 1
ATOM 1311 C C . GLU A 1 163 ? -12.776 -17.675 1.863 1.00 90.25 163 GLU A C 1
ATOM 1313 O O . GLU A 1 163 ? -12.045 -16.684 1.834 1.00 90.25 163 GLU A O 1
ATOM 1318 N N . GLU A 1 164 ? -13.580 -17.989 0.847 1.00 88.81 164 GLU A N 1
ATOM 1319 C CA . GLU A 1 164 ? -13.590 -17.306 -0.451 1.00 88.81 164 GLU A CA 1
ATOM 1320 C C . GLU A 1 164 ? -13.915 -15.810 -0.319 1.00 88.81 164 GLU A C 1
ATOM 1322 O O . GLU A 1 164 ? -13.287 -14.948 -0.939 1.00 88.81 164 GLU A O 1
ATOM 1327 N N . TYR A 1 165 ? -14.886 -15.487 0.539 1.00 92.69 165 TYR A N 1
ATOM 1328 C CA . TYR A 1 165 ? -15.268 -14.111 0.838 1.00 92.69 165 TYR A CA 1
ATOM 1329 C C . TYR A 1 165 ? -14.231 -13.419 1.722 1.00 92.69 165 TYR A C 1
ATOM 1331 O O . TYR A 1 165 ? -13.935 -12.238 1.515 1.00 92.69 165 TYR A O 1
ATOM 1339 N N . ARG A 1 166 ? -13.631 -14.152 2.672 1.00 91.75 166 ARG A N 1
ATOM 1340 C CA . ARG A 1 166 ? -12.544 -13.631 3.508 1.00 91.75 166 ARG A CA 1
ATOM 1341 C C . ARG A 1 166 ? -11.343 -13.225 2.663 1.00 91.75 166 ARG A C 1
ATOM 1343 O O . ARG A 1 166 ? -10.769 -12.179 2.942 1.00 91.75 166 ARG A O 1
ATOM 1350 N N . HIS A 1 167 ? -10.954 -13.994 1.643 1.00 88.50 167 HIS A N 1
ATOM 1351 C CA . HIS A 1 167 ? -9.821 -13.641 0.773 1.00 88.50 167 HIS A CA 1
ATOM 1352 C C . HIS A 1 167 ? -10.028 -12.287 0.081 1.00 88.50 167 HIS A C 1
ATOM 1354 O O . HIS A 1 167 ? -9.127 -11.453 0.072 1.00 88.50 167 HIS A O 1
ATOM 1360 N N . LYS A 1 168 ? -11.244 -12.004 -0.400 1.00 89.69 168 LYS A N 1
ATOM 1361 C CA . LYS A 1 168 ? -11.585 -10.716 -1.034 1.00 89.69 168 LYS A CA 1
ATOM 1362 C C . LYS A 1 168 ? -11.536 -9.522 -0.078 1.00 89.69 168 LYS A C 1
ATOM 1364 O O . LYS A 1 168 ? -11.271 -8.404 -0.507 1.00 89.69 168 LYS A O 1
ATOM 1369 N N . LEU A 1 169 ? -11.804 -9.756 1.204 1.00 90.69 169 LEU A N 1
ATOM 1370 C CA . LEU A 1 169 ? -11.846 -8.735 2.257 1.00 90.69 169 LEU A CA 1
ATOM 1371 C C . LEU A 1 169 ? -10.559 -8.674 3.087 1.00 90.69 169 LEU A C 1
ATOM 1373 O O . LEU A 1 169 ? -10.442 -7.846 4.002 1.00 90.69 169 LEU A O 1
ATOM 1377 N N . ALA A 1 170 ? -9.614 -9.572 2.811 1.00 87.56 170 ALA A N 1
ATOM 1378 C CA . ALA A 1 170 ? -8.334 -9.620 3.478 1.00 87.56 170 ALA A CA 1
ATOM 1379 C C . ALA A 1 170 ? -7.559 -8.337 3.190 1.00 87.56 170 ALA A C 1
ATOM 1381 O O . ALA A 1 170 ? -7.593 -7.776 2.094 1.00 87.56 170 ALA A O 1
ATOM 1382 N N . ARG A 1 171 ? -6.864 -7.855 4.213 1.00 88.56 171 ARG A N 1
ATOM 1383 C CA . ARG A 1 171 ? -5.927 -6.756 4.042 1.00 88.56 171 ARG A CA 1
ATOM 1384 C C . ARG A 1 171 ? -4.612 -7.319 3.561 1.00 88.56 171 ARG A C 1
ATOM 1386 O O . ARG A 1 171 ? -4.138 -8.289 4.134 1.00 88.56 171 ARG A O 1
ATOM 1393 N N . VAL A 1 172 ? -4.058 -6.647 2.567 1.00 88.94 172 VAL A N 1
ATOM 1394 C CA . VAL A 1 172 ? -2.707 -6.867 2.066 1.00 88.94 172 VAL A CA 1
ATOM 1395 C C . VAL A 1 172 ? -1.816 -5.767 2.624 1.00 88.94 172 VAL A C 1
ATOM 1397 O O . VAL A 1 172 ? -2.219 -4.597 2.672 1.00 88.94 172 VAL A O 1
ATOM 1400 N N . GLY A 1 173 ? -0.645 -6.127 3.126 1.00 88.50 173 GLY A N 1
ATOM 1401 C CA . GLY A 1 173 ? 0.205 -5.219 3.871 1.00 88.50 173 GLY A CA 1
ATOM 1402 C C . GLY A 1 173 ? 1.312 -5.919 4.641 1.00 88.50 173 GLY A C 1
ATOM 1403 O O . GLY A 1 173 ? 1.356 -7.131 4.786 1.00 88.50 173 GLY A O 1
ATOM 1404 N N . LEU A 1 174 ? 2.194 -5.101 5.201 1.00 89.62 174 LEU A N 1
ATOM 1405 C CA . LEU A 1 174 ? 3.252 -5.574 6.080 1.00 89.62 174 LEU A CA 1
ATOM 1406 C C . LEU A 1 174 ? 2.819 -5.462 7.548 1.00 89.62 174 LEU A C 1
ATOM 1408 O O . LEU A 1 174 ? 2.195 -4.460 7.930 1.00 89.62 174 LEU A O 1
ATOM 1412 N N . PRO A 1 175 ? 3.194 -6.425 8.404 1.00 90.81 175 PRO A N 1
ATOM 1413 C CA . PRO A 1 175 ? 3.126 -6.263 9.847 1.00 90.81 175 PRO A CA 1
ATOM 1414 C C . PRO A 1 175 ? 3.855 -4.997 10.313 1.00 90.81 175 PRO A C 1
ATOM 1416 O O . PRO A 1 175 ? 4.921 -4.643 9.810 1.00 90.81 175 PRO A O 1
ATOM 1419 N N . ALA A 1 176 ? 3.311 -4.321 11.329 1.00 90.94 176 ALA A N 1
ATOM 1420 C CA . ALA A 1 176 ? 3.873 -3.060 11.826 1.00 90.94 176 ALA A CA 1
ATOM 1421 C C . ALA A 1 176 ? 5.342 -3.187 12.274 1.00 90.94 176 ALA A C 1
ATOM 1423 O O . ALA A 1 176 ? 6.121 -2.251 12.101 1.00 90.94 176 ALA A O 1
ATOM 1424 N N . PHE A 1 177 ? 5.719 -4.346 12.820 1.00 90.44 177 PHE A N 1
ATOM 1425 C CA . PHE A 1 177 ? 7.095 -4.643 13.211 1.00 90.44 177 PHE A CA 1
ATOM 1426 C C . PHE A 1 177 ? 8.045 -4.700 12.005 1.00 90.44 177 PHE A C 1
ATOM 1428 O O . PHE A 1 177 ? 9.108 -4.090 12.046 1.00 90.44 177 PHE A O 1
ATOM 1435 N N . GLU A 1 178 ? 7.641 -5.344 10.907 1.00 89.75 178 GLU A N 1
ATOM 1436 C CA . GLU A 1 178 ? 8.442 -5.410 9.675 1.00 89.75 178 GLU A CA 1
ATOM 1437 C C . GLU A 1 178 ? 8.609 -4.031 9.034 1.00 89.75 178 GLU A C 1
ATOM 1439 O O . GLU A 1 178 ? 9.689 -3.680 8.557 1.00 89.75 178 GLU A O 1
ATOM 1444 N N . VAL A 1 179 ? 7.558 -3.203 9.071 1.00 91.00 179 VAL A N 1
ATOM 1445 C CA . VAL A 1 179 ? 7.647 -1.805 8.625 1.00 91.00 179 VAL A CA 1
ATOM 1446 C C . VAL A 1 179 ? 8.663 -1.040 9.471 1.00 91.00 179 VAL A C 1
ATOM 1448 O O . VAL A 1 179 ? 9.501 -0.322 8.925 1.00 91.00 179 VAL A O 1
ATOM 1451 N N . GLN A 1 180 ? 8.619 -1.200 10.797 1.00 90.88 180 GLN A N 1
ATOM 1452 C CA . GLN A 1 180 ? 9.572 -0.563 11.703 1.00 90.88 180 GLN A CA 1
ATOM 1453 C C . GLN A 1 180 ? 11.009 -1.008 11.408 1.00 90.88 180 GLN A C 1
ATOM 1455 O O . GLN A 1 180 ? 11.887 -0.158 11.280 1.00 90.88 180 GLN A O 1
ATOM 1460 N N . GLU A 1 181 ? 11.242 -2.310 11.257 1.00 89.31 181 GLU A N 1
ATOM 1461 C CA . GLU A 1 181 ? 12.556 -2.865 10.929 1.00 89.31 181 GLU A CA 1
ATOM 1462 C C . GLU A 1 181 ? 13.076 -2.340 9.584 1.00 89.31 181 GLU A C 1
ATOM 1464 O O . GLU A 1 181 ? 14.222 -1.900 9.484 1.00 89.31 181 GLU A O 1
ATOM 1469 N N . THR A 1 182 ? 12.216 -2.307 8.564 1.00 85.25 182 THR A N 1
ATOM 1470 C CA . THR A 1 182 ? 12.555 -1.790 7.231 1.00 85.25 182 THR A CA 1
ATOM 1471 C C . THR A 1 182 ? 12.969 -0.318 7.292 1.00 85.25 182 THR A C 1
ATOM 1473 O O . THR A 1 182 ? 13.951 0.077 6.664 1.00 85.25 182 THR A O 1
ATOM 1476 N N . ILE A 1 183 ? 12.264 0.498 8.085 1.00 88.88 183 ILE A N 1
ATOM 1477 C CA . ILE A 1 183 ? 12.599 1.913 8.298 1.00 88.88 183 ILE A CA 1
ATOM 1478 C C . ILE A 1 183 ? 13.912 2.060 9.074 1.00 88.88 183 ILE A C 1
ATOM 1480 O O . ILE A 1 183 ? 14.749 2.880 8.702 1.00 88.88 183 ILE A O 1
ATOM 1484 N N . SER A 1 184 ? 14.119 1.272 10.132 1.00 87.56 184 SER A N 1
ATOM 1485 C CA . SER A 1 184 ? 15.354 1.308 10.924 1.00 87.56 184 SER A CA 1
ATOM 1486 C C . SER A 1 184 ? 16.587 0.892 10.119 1.00 87.56 184 SER A C 1
ATOM 1488 O O . SER A 1 184 ? 17.667 1.424 10.347 1.00 87.56 184 SER A O 1
ATOM 1490 N N . ASN A 1 185 ? 16.422 -0.001 9.144 1.00 83.25 185 ASN A N 1
ATOM 1491 C CA . ASN A 1 185 ? 17.493 -0.469 8.265 1.00 83.25 185 ASN A CA 1
ATOM 1492 C C . ASN A 1 185 ? 17.639 0.350 6.968 1.00 83.25 185 ASN A C 1
ATOM 1494 O O . ASN A 1 185 ? 18.424 -0.027 6.096 1.00 83.25 185 ASN A O 1
ATOM 1498 N N . ALA A 1 186 ? 16.915 1.466 6.820 1.00 80.19 186 ALA A N 1
ATOM 1499 C CA . ALA A 1 186 ? 16.872 2.236 5.577 1.00 80.19 186 ALA A CA 1
ATOM 1500 C C . ALA A 1 186 ? 18.240 2.787 5.130 1.00 80.19 186 ALA A C 1
ATOM 1502 O O . ALA A 1 186 ? 18.469 2.950 3.932 1.00 80.19 186 ALA A O 1
ATOM 1503 N N . GLU A 1 187 ? 19.159 3.044 6.066 1.00 75.50 187 GLU A N 1
ATOM 1504 C CA . GLU A 1 187 ? 20.517 3.536 5.777 1.00 75.50 187 GLU A CA 1
ATOM 1505 C C . GLU A 1 187 ? 21.388 2.506 5.038 1.00 75.50 187 GLU A C 1
ATOM 1507 O O . GLU A 1 187 ? 22.309 2.881 4.319 1.00 75.50 187 GLU A O 1
ATOM 1512 N N . ASN A 1 188 ? 21.063 1.214 5.154 1.00 75.31 188 ASN A N 1
ATOM 1513 C CA . ASN A 1 188 ? 21.794 0.120 4.511 1.00 75.31 188 ASN A CA 1
ATOM 1514 C C . ASN A 1 188 ? 21.266 -0.215 3.100 1.00 75.31 188 ASN A C 1
ATOM 1516 O O . ASN A 1 188 ? 21.669 -1.219 2.513 1.00 75.31 188 ASN A O 1
ATOM 1520 N N . LEU A 1 189 ? 20.334 0.579 2.556 1.00 73.19 189 LEU A N 1
ATOM 1521 C CA . LEU A 1 189 ? 19.735 0.339 1.241 1.00 73.19 189 LEU A CA 1
ATOM 1522 C C . LEU A 1 189 ? 20.527 1.017 0.115 1.00 73.19 189 LEU A C 1
ATOM 1524 O O . LEU A 1 189 ? 20.727 2.229 0.122 1.00 73.19 189 LEU A O 1
ATOM 1528 N N . ASP A 1 190 ? 20.850 0.244 -0.927 1.00 67.56 190 ASP A N 1
ATOM 1529 C CA . ASP A 1 190 ? 21.656 0.659 -2.092 1.00 67.56 190 ASP A CA 1
ATOM 1530 C C . ASP A 1 190 ? 21.156 1.926 -2.817 1.00 67.56 190 ASP A C 1
ATOM 1532 O O . ASP A 1 190 ? 21.908 2.574 -3.543 1.00 67.56 190 ASP A O 1
ATOM 1536 N N . SER A 1 191 ? 19.867 2.260 -2.703 1.00 70.44 191 SER A N 1
ATOM 1537 C CA . SER A 1 191 ? 19.239 3.410 -3.380 1.00 70.44 191 SER A CA 1
ATOM 1538 C C . SER A 1 191 ? 18.374 4.253 -2.435 1.00 70.44 191 SER A C 1
ATOM 1540 O O . SER A 1 191 ? 17.434 4.917 -2.866 1.00 70.44 191 SER A O 1
ATOM 1542 N N . GLY A 1 192 ? 18.673 4.214 -1.131 1.00 76.12 192 GLY A N 1
ATOM 1543 C CA . GLY A 1 192 ? 17.999 5.022 -0.112 1.00 76.12 192 GLY A CA 1
ATOM 1544 C C . GLY A 1 192 ? 16.482 4.793 -0.027 1.00 76.12 192 GLY A C 1
ATOM 1545 O O . GLY A 1 192 ? 15.989 3.676 -0.201 1.00 76.12 192 GLY A O 1
ATOM 1546 N N . ILE A 1 193 ? 15.734 5.873 0.235 1.00 81.75 193 ILE A N 1
ATOM 1547 C CA . ILE A 1 193 ? 14.274 5.860 0.474 1.00 81.75 193 ILE A CA 1
ATOM 1548 C C . ILE A 1 193 ? 13.494 5.299 -0.721 1.00 81.75 193 ILE A C 1
ATOM 1550 O O . ILE A 1 193 ? 12.464 4.650 -0.549 1.00 81.75 193 ILE A O 1
ATOM 1554 N N . GLU A 1 194 ? 13.985 5.520 -1.936 1.00 79.44 194 GLU A N 1
ATOM 1555 C CA . GLU A 1 194 ? 13.352 5.030 -3.158 1.00 79.44 194 GLU A CA 1
ATOM 1556 C C . GLU A 1 194 ? 13.253 3.501 -3.187 1.00 79.44 194 GLU A C 1
ATOM 1558 O O . GLU A 1 194 ? 12.185 2.961 -3.474 1.00 79.44 194 GLU A O 1
ATOM 1563 N N . SER A 1 195 ? 14.329 2.806 -2.801 1.00 80.62 195 SER A N 1
ATOM 1564 C CA . SER A 1 195 ? 14.339 1.342 -2.678 1.00 80.62 195 SER A CA 1
ATOM 1565 C C . SER A 1 195 ? 13.367 0.868 -1.597 1.00 80.62 195 SER A C 1
ATOM 1567 O O . SER A 1 195 ? 12.636 -0.098 -1.797 1.00 80.62 195 SER A O 1
ATOM 1569 N N . LEU A 1 196 ? 13.296 1.584 -0.471 1.00 85.81 196 LEU A N 1
ATOM 1570 C CA . LEU A 1 196 ? 12.390 1.261 0.632 1.00 85.81 196 LEU A CA 1
ATOM 1571 C C . LEU A 1 196 ? 10.918 1.311 0.205 1.00 85.81 196 LEU A C 1
ATOM 1573 O O . LEU A 1 196 ? 10.184 0.339 0.397 1.00 85.81 196 LEU A O 1
ATOM 1577 N N . LEU A 1 197 ? 10.492 2.428 -0.396 1.00 87.25 197 LEU A N 1
ATOM 1578 C CA . LEU A 1 197 ? 9.116 2.609 -0.874 1.00 87.25 197 LEU A CA 1
ATOM 1579 C C . LEU A 1 197 ? 8.751 1.552 -1.910 1.00 87.25 197 LEU A C 1
ATOM 1581 O O . LEU A 1 197 ? 7.651 1.001 -1.905 1.00 87.25 197 LEU A O 1
ATOM 1585 N N . PHE A 1 198 ? 9.699 1.265 -2.789 1.00 85.06 198 PHE A N 1
ATOM 1586 C CA . PHE A 1 198 ? 9.501 0.352 -3.884 1.00 85.06 198 PHE A CA 1
ATOM 1587 C C . PHE A 1 198 ? 9.425 -1.116 -3.435 1.00 85.06 198 PHE A C 1
ATOM 1589 O O . PHE A 1 198 ? 8.496 -1.812 -3.837 1.00 85.06 198 PHE A O 1
ATOM 1596 N N . ASN A 1 199 ? 10.324 -1.573 -2.558 1.00 85.50 199 ASN A N 1
ATOM 1597 C CA . ASN A 1 199 ? 10.271 -2.926 -1.990 1.00 85.50 199 ASN A CA 1
ATOM 1598 C C . ASN A 1 199 ? 8.989 -3.128 -1.179 1.00 85.50 199 ASN A C 1
ATOM 1600 O O . ASN A 1 199 ? 8.322 -4.147 -1.324 1.00 85.50 199 ASN A O 1
ATOM 1604 N N . THR A 1 200 ? 8.600 -2.119 -0.394 1.00 89.88 200 THR A N 1
ATOM 1605 C CA . THR A 1 200 ? 7.332 -2.134 0.348 1.00 89.88 200 THR A CA 1
ATOM 1606 C C . THR A 1 200 ? 6.147 -2.296 -0.605 1.00 89.88 200 THR A C 1
ATOM 1608 O O . THR A 1 200 ? 5.289 -3.148 -0.389 1.00 89.88 200 THR A O 1
ATOM 1611 N N . GLY A 1 201 ? 6.119 -1.523 -1.696 1.00 91.75 201 GLY A N 1
ATOM 1612 C CA . GLY A 1 201 ? 5.093 -1.642 -2.730 1.00 91.75 201 GLY A CA 1
ATOM 1613 C C . GLY A 1 201 ? 5.080 -3.018 -3.398 1.00 91.75 201 GLY A C 1
ATOM 1614 O O . GLY A 1 201 ? 4.010 -3.601 -3.556 1.00 91.75 201 GLY A O 1
ATOM 1615 N N . GLN A 1 202 ? 6.250 -3.572 -3.737 1.00 90.75 202 GLN A N 1
ATOM 1616 C CA . GLN A 1 202 ? 6.343 -4.914 -4.315 1.00 90.75 202 GLN A CA 1
ATOM 1617 C C . GLN A 1 202 ? 5.757 -5.981 -3.397 1.00 90.75 202 GLN A C 1
ATOM 1619 O O . GLN A 1 202 ? 5.027 -6.835 -3.893 1.00 90.75 202 GLN A O 1
ATOM 1624 N N . THR A 1 203 ? 6.041 -5.939 -2.094 1.00 92.19 203 THR A N 1
ATOM 1625 C CA . THR A 1 203 ? 5.492 -6.930 -1.161 1.00 92.19 203 THR A CA 1
ATOM 1626 C C . THR A 1 203 ? 3.970 -6.853 -1.109 1.00 92.19 203 THR A C 1
ATOM 1628 O O . THR A 1 203 ? 3.306 -7.877 -1.236 1.00 92.19 203 THR A O 1
ATOM 1631 N N . VAL A 1 204 ? 3.409 -5.642 -1.032 1.00 94.06 204 VAL A N 1
ATOM 1632 C CA . VAL A 1 204 ? 1.950 -5.439 -1.023 1.00 94.06 204 VAL A CA 1
ATOM 1633 C C . VAL A 1 204 ? 1.302 -5.952 -2.312 1.00 94.06 204 VAL A C 1
ATOM 1635 O O . VAL A 1 204 ? 0.291 -6.651 -2.263 1.00 94.06 204 VAL A O 1
ATOM 1638 N N . PHE A 1 205 ? 1.873 -5.633 -3.477 1.00 94.50 205 PHE A N 1
ATOM 1639 C CA . PHE A 1 205 ? 1.336 -6.105 -4.755 1.00 94.50 205 PHE A CA 1
ATOM 1640 C C . PHE A 1 205 ? 1.514 -7.612 -4.949 1.00 94.50 205 PHE A C 1
ATOM 1642 O O . PHE A 1 205 ? 0.640 -8.246 -5.533 1.00 94.50 205 PHE A O 1
ATOM 1649 N N . ALA A 1 206 ? 2.600 -8.197 -4.438 1.00 93.62 206 ALA A N 1
ATOM 1650 C CA . ALA A 1 206 ? 2.816 -9.638 -4.471 1.00 93.62 206 ALA A CA 1
ATOM 1651 C C . ALA A 1 206 ? 1.783 -10.372 -3.610 1.00 93.62 206 ALA A C 1
ATOM 1653 O O . ALA A 1 206 ? 1.206 -11.363 -4.050 1.00 93.62 206 ALA A O 1
ATOM 1654 N N . GLU A 1 207 ? 1.501 -9.860 -2.413 1.00 92.62 207 GLU A N 1
ATOM 1655 C CA . GLU A 1 207 ? 0.486 -10.427 -1.528 1.00 92.62 207 GLU A CA 1
ATOM 1656 C C . GLU A 1 207 ? -0.914 -10.327 -2.143 1.00 92.62 207 GLU A C 1
ATOM 1658 O O . GLU A 1 207 ? -1.660 -11.307 -2.147 1.00 92.62 207 GLU A O 1
ATOM 1663 N N . TYR A 1 208 ? -1.244 -9.180 -2.746 1.00 93.12 208 TYR A N 1
ATOM 1664 C CA . TYR A 1 208 ? -2.489 -9.011 -3.499 1.00 93.12 208 TYR A CA 1
ATOM 1665 C C . TYR A 1 208 ? -2.587 -9.974 -4.681 1.00 93.12 208 TYR A C 1
ATOM 1667 O O . TYR A 1 208 ? -3.649 -10.542 -4.946 1.00 93.12 208 TYR A O 1
ATOM 1675 N N . LEU A 1 209 ? -1.480 -10.196 -5.388 1.00 93.75 209 LEU A N 1
ATOM 1676 C CA . LEU A 1 209 ? -1.464 -11.133 -6.493 1.00 93.75 209 LEU A CA 1
ATOM 1677 C C . LEU A 1 209 ? -1.793 -12.554 -6.026 1.00 93.75 209 LEU A C 1
ATOM 1679 O O . LEU A 1 209 ? -2.697 -13.186 -6.573 1.00 93.75 209 LEU A O 1
ATOM 1683 N N . LEU A 1 210 ? -1.069 -13.030 -5.016 1.00 92.12 210 LEU A N 1
ATOM 1684 C CA . LEU A 1 210 ? -1.157 -14.404 -4.526 1.00 92.12 210 LEU A CA 1
ATOM 1685 C C . LEU A 1 210 ? -2.469 -14.681 -3.783 1.00 92.12 210 LEU A C 1
ATOM 1687 O O . LEU A 1 210 ? -2.972 -15.796 -3.841 1.00 92.12 210 LEU A O 1
ATOM 1691 N N . THR A 1 211 ? -3.043 -13.672 -3.124 1.00 89.62 211 THR A N 1
ATOM 1692 C CA . THR A 1 211 ? -4.250 -13.843 -2.299 1.00 89.62 211 THR A CA 1
ATOM 1693 C C . THR A 1 211 ? -5.542 -13.566 -3.068 1.00 89.62 211 THR A C 1
ATOM 1695 O O . THR A 1 211 ? -6.563 -14.203 -2.807 1.00 89.62 211 THR A O 1
ATOM 1698 N N . ASN A 1 212 ? -5.532 -12.599 -3.993 1.00 89.06 212 ASN A N 1
ATOM 1699 C CA . ASN A 1 212 ? -6.759 -12.061 -4.589 1.00 89.06 212 ASN A CA 1
ATOM 1700 C C . ASN A 1 212 ? -6.860 -12.248 -6.103 1.00 89.06 212 ASN A C 1
ATOM 1702 O O . ASN A 1 212 ? -7.971 -12.196 -6.629 1.00 89.06 212 ASN A O 1
ATOM 1706 N N . THR A 1 213 ? -5.737 -12.407 -6.807 1.00 91.00 213 THR A N 1
ATOM 1707 C CA . THR A 1 213 ? -5.730 -12.439 -8.280 1.00 91.00 213 THR A CA 1
ATOM 1708 C C . THR A 1 213 ? -5.558 -13.853 -8.818 1.00 91.00 213 THR A C 1
ATOM 1710 O O . THR A 1 213 ? -6.254 -14.247 -9.753 1.00 91.00 213 THR A O 1
ATOM 1713 N N . LEU A 1 214 ? -4.619 -14.610 -8.253 1.00 92.50 214 LEU A N 1
ATOM 1714 C CA . LEU A 1 214 ? -4.310 -15.959 -8.702 1.00 92.50 214 LEU A CA 1
ATOM 1715 C C . LEU A 1 214 ? -5.289 -16.994 -8.134 1.00 92.50 214 LEU A C 1
ATOM 1717 O O . LEU A 1 214 ? -5.749 -16.852 -6.999 1.00 92.50 214 LEU A O 1
ATOM 1721 N N . PRO A 1 215 ? -5.577 -18.068 -8.888 1.00 92.50 215 PRO A N 1
ATOM 1722 C CA . PRO A 1 215 ? -6.193 -19.265 -8.331 1.00 92.50 215 PRO A CA 1
ATOM 1723 C C . PRO A 1 215 ? -5.369 -19.823 -7.160 1.00 92.50 215 PRO A C 1
ATOM 1725 O O . PRO A 1 215 ? -4.136 -19.788 -7.192 1.00 92.50 215 PRO A O 1
ATOM 1728 N N . LYS A 1 216 ? -6.055 -20.340 -6.131 1.00 90.81 216 LYS A N 1
ATOM 1729 C CA . LYS A 1 216 ? -5.430 -20.812 -4.882 1.00 90.81 216 LYS A CA 1
ATOM 1730 C C . LYS A 1 216 ? -4.373 -21.890 -5.137 1.00 90.81 216 LYS A C 1
ATOM 1732 O O . LYS A 1 216 ? -3.276 -21.802 -4.610 1.00 90.81 216 LYS A O 1
ATOM 1737 N N . ASP A 1 217 ? -4.673 -22.850 -6.003 1.00 94.62 217 ASP A N 1
ATOM 1738 C CA . ASP A 1 217 ? -3.765 -23.925 -6.411 1.00 94.62 217 ASP A CA 1
ATOM 1739 C C . ASP A 1 217 ? -2.486 -23.407 -7.090 1.00 94.62 217 ASP A C 1
ATOM 1741 O O . ASP A 1 217 ? -1.393 -23.908 -6.821 1.00 94.62 217 ASP A O 1
ATOM 1745 N N . ILE A 1 218 ? -2.594 -22.369 -7.924 1.00 95.88 218 ILE A N 1
ATOM 1746 C CA . ILE A 1 218 ? -1.441 -21.738 -8.582 1.00 95.88 218 ILE A CA 1
ATOM 1747 C C . ILE A 1 218 ? -0.591 -20.957 -7.574 1.00 95.88 218 ILE A C 1
ATOM 1749 O O . ILE A 1 218 ? 0.639 -21.043 -7.608 1.00 95.88 218 ILE A O 1
ATOM 1753 N N . ALA A 1 219 ? -1.228 -20.212 -6.667 1.00 94.12 219 ALA A N 1
ATOM 1754 C CA . ALA A 1 219 ? -0.531 -19.496 -5.602 1.00 94.12 219 ALA A CA 1
ATOM 1755 C C . ALA A 1 219 ? 0.190 -20.469 -4.652 1.00 94.12 219 ALA A C 1
ATOM 1757 O O . ALA A 1 219 ? 1.371 -20.280 -4.369 1.00 94.12 219 ALA A O 1
ATOM 1758 N N . ASP A 1 220 ? -0.472 -21.550 -4.238 1.00 94.81 220 ASP A N 1
ATOM 1759 C CA . ASP A 1 220 ? 0.100 -22.580 -3.366 1.00 94.81 220 ASP A CA 1
ATOM 1760 C C . ASP A 1 220 ? 1.253 -23.329 -4.056 1.00 94.81 220 ASP A C 1
ATOM 1762 O O . ASP A 1 220 ? 2.292 -23.572 -3.438 1.00 94.81 220 ASP A O 1
ATOM 1766 N N . SER A 1 221 ? 1.134 -23.622 -5.357 1.00 97.19 221 SER A N 1
ATOM 1767 C CA . SER A 1 221 ? 2.232 -24.189 -6.160 1.00 97.19 221 SER A CA 1
ATOM 1768 C C . SER A 1 221 ? 3.432 -23.240 -6.223 1.00 97.19 221 SER A C 1
ATOM 1770 O O . SER A 1 221 ? 4.583 -23.673 -6.193 1.00 97.19 221 SER A O 1
ATOM 1772 N N . HIS A 1 222 ? 3.187 -21.925 -6.273 1.00 96.12 222 HIS A N 1
ATOM 1773 C CA . HIS A 1 222 ? 4.264 -20.945 -6.212 1.00 96.12 222 HIS A CA 1
ATOM 1774 C C . HIS A 1 222 ? 4.958 -20.908 -4.847 1.00 96.12 222 HIS A C 1
ATOM 1776 O O . HIS A 1 222 ? 6.187 -20.890 -4.775 1.00 96.12 222 HIS A O 1
ATOM 1782 N N . LEU A 1 223 ? 4.173 -20.910 -3.769 1.00 93.81 223 LEU A N 1
ATOM 1783 C CA . LEU A 1 223 ? 4.670 -20.830 -2.395 1.00 93.81 223 LEU A CA 1
ATOM 1784 C C . LEU A 1 223 ? 5.391 -22.110 -1.944 1.00 93.81 223 LEU A C 1
ATOM 1786 O O . LEU A 1 223 ? 6.329 -22.034 -1.153 1.00 93.81 223 LEU A O 1
ATOM 1790 N N . SER A 1 224 ? 4.980 -23.272 -2.456 1.00 96.62 224 SER A N 1
ATOM 1791 C CA . SER A 1 224 ? 5.625 -24.570 -2.199 1.00 96.62 224 SER A CA 1
ATOM 1792 C C . SER A 1 224 ? 6.892 -24.802 -3.029 1.00 96.62 224 SER A C 1
ATOM 1794 O O . SER A 1 224 ? 7.704 -25.654 -2.673 1.00 96.62 224 SER A O 1
ATOM 1796 N N . GLY A 1 225 ? 7.097 -24.017 -4.092 1.00 95.50 225 GLY A N 1
ATOM 1797 C CA . GLY A 1 225 ? 8.255 -24.118 -4.980 1.00 95.50 225 GLY A CA 1
ATOM 1798 C C . GLY A 1 225 ? 8.062 -25.035 -6.191 1.00 95.50 225 GLY A C 1
ATOM 1799 O O . GLY A 1 225 ? 8.994 -25.167 -6.984 1.00 95.50 225 GLY A O 1
ATOM 1800 N N . ASP A 1 226 ? 6.872 -25.609 -6.380 1.00 97.38 226 ASP A N 1
ATOM 1801 C CA . ASP A 1 226 ? 6.523 -26.410 -7.563 1.00 97.38 226 ASP A CA 1
ATOM 1802 C C . ASP A 1 226 ? 6.446 -25.552 -8.838 1.00 97.38 226 ASP A C 1
ATOM 1804 O O . ASP A 1 226 ? 6.739 -26.014 -9.944 1.00 97.38 226 ASP A O 1
ATOM 1808 N N . LEU A 1 227 ? 6.080 -24.276 -8.686 1.00 95.69 227 LEU A N 1
ATOM 1809 C CA . LEU A 1 227 ? 6.020 -23.284 -9.755 1.00 95.69 227 LEU A CA 1
ATOM 1810 C C . LEU A 1 227 ? 6.789 -22.016 -9.359 1.00 95.69 227 LEU A C 1
ATOM 1812 O O . LEU A 1 227 ? 6.784 -21.576 -8.213 1.00 95.69 227 LEU A O 1
ATOM 1816 N N . HIS A 1 228 ? 7.431 -21.354 -10.320 1.00 93.81 228 HIS A N 1
ATOM 1817 C CA . HIS A 1 228 ? 8.084 -20.070 -10.070 1.00 93.81 228 HIS A CA 1
ATOM 1818 C C . HIS A 1 228 ? 7.412 -18.932 -10.843 1.00 93.81 228 HIS A C 1
ATOM 1820 O O . HIS A 1 228 ? 7.557 -18.829 -12.059 1.00 93.81 228 HIS A O 1
ATOM 1826 N N . ILE A 1 229 ? 6.703 -18.053 -10.128 1.00 91.81 229 ILE A N 1
ATOM 1827 C CA . ILE A 1 229 ? 6.173 -16.798 -10.669 1.00 91.81 229 ILE A CA 1
ATOM 1828 C C . ILE A 1 229 ? 7.251 -15.733 -10.530 1.00 91.81 229 ILE A C 1
ATOM 1830 O O . ILE A 1 229 ? 7.627 -15.327 -9.428 1.00 91.81 229 ILE A O 1
ATOM 1834 N N . THR A 1 230 ? 7.761 -15.261 -11.660 1.00 88.69 230 THR A N 1
ATOM 1835 C CA . THR A 1 230 ? 8.801 -14.240 -11.663 1.00 88.69 230 THR A CA 1
ATOM 1836 C C . THR A 1 230 ? 8.212 -12.874 -11.305 1.00 88.69 230 THR A C 1
ATOM 1838 O O . THR A 1 230 ? 7.415 -12.312 -12.049 1.00 88.69 230 THR A O 1
ATOM 1841 N N . ARG A 1 231 ? 8.676 -12.298 -10.187 1.00 86.81 231 ARG A N 1
ATOM 1842 C CA . ARG A 1 231 ? 8.338 -10.940 -9.696 1.00 86.81 231 ARG A CA 1
ATOM 1843 C C . ARG A 1 231 ? 6.833 -10.715 -9.500 1.00 86.81 231 ARG A C 1
ATOM 1845 O O . ARG A 1 231 ? 6.247 -9.847 -10.153 1.00 86.81 231 ARG A O 1
ATOM 1852 N N . PRO A 1 232 ? 6.221 -11.412 -8.534 1.00 91.94 232 PRO A N 1
ATOM 1853 C CA . PRO A 1 232 ? 4.790 -11.295 -8.257 1.00 91.94 232 PRO A CA 1
ATOM 1854 C C . PRO A 1 232 ? 4.340 -9.847 -7.981 1.00 91.94 232 PRO A C 1
ATOM 1856 O O . PRO A 1 232 ? 3.262 -9.451 -8.407 1.00 91.94 232 PRO A O 1
ATOM 1859 N N . GLY A 1 233 ? 5.191 -9.007 -7.377 1.00 91.62 233 GLY A N 1
ATOM 1860 C CA . GLY A 1 233 ? 4.876 -7.597 -7.111 1.00 91.62 233 GLY A CA 1
ATOM 1861 C C . GLY A 1 233 ? 4.770 -6.690 -8.345 1.00 91.62 233 GLY A C 1
ATOM 1862 O O . GLY A 1 233 ? 4.269 -5.575 -8.234 1.00 91.62 233 GLY A O 1
ATOM 1863 N N . LEU A 1 234 ? 5.239 -7.137 -9.515 1.00 91.38 234 LEU A N 1
ATOM 1864 C CA . LEU A 1 234 ? 5.167 -6.386 -10.777 1.00 91.38 234 LEU A CA 1
ATOM 1865 C C . LEU A 1 234 ? 4.349 -7.103 -11.858 1.00 91.38 234 LEU A C 1
ATOM 1867 O O . LEU A 1 234 ? 4.052 -6.491 -12.882 1.00 91.38 234 LEU A O 1
ATOM 1871 N N . TRP A 1 235 ? 3.988 -8.369 -11.643 1.00 90.94 235 TRP A N 1
ATOM 1872 C CA . TRP A 1 235 ? 3.457 -9.260 -12.678 1.00 90.94 235 TRP A CA 1
ATOM 1873 C C . TRP A 1 235 ? 2.168 -8.742 -13.331 1.00 90.94 235 TRP A C 1
ATOM 1875 O O . TRP A 1 235 ? 2.044 -8.766 -14.551 1.00 90.94 235 TRP A O 1
ATOM 1885 N N . SER A 1 236 ? 1.247 -8.182 -12.542 1.00 88.94 236 SER A N 1
ATOM 1886 C CA . SER A 1 236 ? 0.006 -7.580 -13.061 1.00 88.94 236 SER A CA 1
ATOM 1887 C C . SER A 1 236 ? 0.156 -6.126 -13.523 1.00 88.94 236 SER A C 1
ATOM 1889 O O . SER A 1 236 ? -0.816 -5.534 -13.987 1.00 88.94 236 SER A O 1
ATOM 1891 N N . LEU A 1 237 ? 1.333 -5.518 -13.342 1.00 90.50 237 LEU A N 1
ATOM 1892 C CA . LEU A 1 237 ? 1.541 -4.079 -13.536 1.00 90.50 237 LEU A CA 1
ATOM 1893 C C . LEU A 1 237 ? 2.371 -3.755 -14.778 1.00 90.50 237 LEU A C 1
ATOM 1895 O O . LEU A 1 237 ? 2.095 -2.752 -15.433 1.00 90.50 237 LEU A O 1
ATOM 1899 N N . LEU A 1 238 ? 3.387 -4.565 -15.090 1.00 90.50 238 LEU A N 1
ATOM 1900 C CA . LEU A 1 238 ? 4.348 -4.288 -16.158 1.00 90.50 238 LEU A CA 1
ATOM 1901 C C . LEU A 1 238 ? 4.623 -5.543 -16.996 1.00 90.50 238 LEU A C 1
ATOM 1903 O O . LEU A 1 238 ? 4.763 -6.627 -16.430 1.00 90.50 238 LEU A O 1
ATOM 1907 N N . PRO A 1 239 ? 4.803 -5.414 -18.323 1.00 91.62 239 PRO A N 1
ATOM 1908 C CA . PRO A 1 239 ? 5.322 -6.503 -19.140 1.00 91.62 239 PRO A CA 1
ATOM 1909 C C . PRO A 1 239 ? 6.759 -6.867 -18.741 1.00 91.62 239 PRO A C 1
ATOM 1911 O O . PRO A 1 239 ? 7.523 -6.040 -18.228 1.00 91.62 239 PRO A O 1
ATOM 1914 N N . ASP A 1 240 ? 7.155 -8.106 -19.024 1.00 88.00 240 ASP A N 1
ATOM 1915 C CA . ASP A 1 240 ? 8.522 -8.583 -18.802 1.00 88.00 240 ASP A CA 1
ATOM 1916 C C . ASP A 1 240 ? 9.517 -7.878 -19.723 1.00 88.00 240 ASP A C 1
ATOM 1918 O O . ASP A 1 240 ? 10.457 -7.233 -19.242 1.00 88.00 240 ASP A O 1
ATOM 1922 N N . SER A 1 241 ? 9.242 -7.926 -21.024 1.00 90.94 241 SER A N 1
ATOM 1923 C CA . SER A 1 241 ? 10.103 -7.369 -22.061 1.00 90.94 241 SER A CA 1
ATOM 1924 C C . SER A 1 241 ? 9.323 -6.445 -22.987 1.00 90.94 241 SER A C 1
ATOM 1926 O O . SER A 1 241 ? 8.164 -6.701 -23.316 1.00 90.94 241 SER A O 1
ATOM 1928 N N . ILE A 1 242 ? 9.976 -5.375 -23.433 1.00 91.69 242 ILE A N 1
ATOM 1929 C CA . ILE A 1 242 ? 9.428 -4.433 -24.411 1.00 91.69 242 ILE A CA 1
ATOM 1930 C C . ILE A 1 242 ? 10.385 -4.321 -25.597 1.00 91.69 242 ILE A C 1
ATOM 1932 O O . ILE A 1 242 ? 11.584 -4.142 -25.404 1.00 91.69 242 ILE A O 1
ATOM 1936 N N . PHE A 1 243 ? 9.841 -4.367 -26.813 1.00 92.25 243 PHE A N 1
ATOM 1937 C CA . PHE A 1 243 ? 10.573 -4.168 -28.065 1.00 92.25 243 PHE A CA 1
ATOM 1938 C C . PHE A 1 243 ? 10.175 -2.828 -28.674 1.00 92.25 243 PHE A C 1
ATOM 1940 O O . PHE A 1 243 ? 8.996 -2.602 -28.944 1.00 92.25 243 PHE A O 1
ATOM 1947 N N . ILE A 1 244 ? 11.143 -1.934 -28.875 1.00 90.69 244 ILE A N 1
ATOM 1948 C CA . ILE A 1 244 ? 10.904 -0.585 -29.398 1.00 90.69 244 ILE A CA 1
ATOM 1949 C C . ILE A 1 244 ? 11.898 -0.261 -30.507 1.00 90.69 244 ILE A C 1
ATOM 1951 O O . ILE A 1 244 ? 13.101 -0.479 -30.376 1.00 90.69 244 ILE A O 1
ATOM 1955 N N . ASN A 1 245 ? 11.394 0.356 -31.574 1.00 91.12 245 ASN A N 1
ATOM 1956 C CA . ASN A 1 245 ? 12.220 1.011 -32.575 1.00 91.12 245 ASN A CA 1
ATOM 1957 C C . ASN A 1 245 ? 12.479 2.469 -32.159 1.00 91.12 245 ASN A C 1
ATOM 1959 O O . ASN A 1 245 ? 11.592 3.320 -32.246 1.00 91.12 245 ASN A O 1
ATOM 1963 N N . ILE A 1 246 ? 13.700 2.777 -31.706 1.00 88.88 246 ILE A N 1
ATOM 1964 C CA . ILE A 1 246 ? 14.048 4.133 -31.240 1.00 88.88 246 ILE A CA 1
ATOM 1965 C C . ILE A 1 246 ? 13.948 5.147 -32.382 1.00 88.88 246 ILE A C 1
ATOM 1967 O O . ILE A 1 246 ? 13.616 6.309 -32.153 1.00 88.88 246 ILE A O 1
ATOM 1971 N N . LYS A 1 247 ? 14.241 4.723 -33.615 1.00 88.88 247 LYS A N 1
ATOM 1972 C CA . LYS A 1 247 ? 14.203 5.608 -34.779 1.00 88.88 247 LYS A CA 1
ATOM 1973 C C . LYS A 1 247 ? 12.803 6.187 -34.974 1.00 88.88 247 LYS A C 1
ATOM 1975 O O . LYS A 1 247 ? 12.672 7.400 -35.075 1.00 88.88 247 LYS A O 1
ATOM 1980 N N . GLU A 1 248 ? 11.787 5.328 -34.983 1.00 87.25 248 GLU A N 1
ATOM 1981 C CA . GLU A 1 248 ? 10.379 5.729 -35.112 1.00 87.25 248 GLU A CA 1
ATOM 1982 C C . GLU A 1 248 ? 9.970 6.624 -33.942 1.00 87.25 248 GLU A C 1
ATOM 1984 O O . GLU A 1 248 ? 9.456 7.717 -34.145 1.00 87.25 248 GLU A O 1
ATOM 1989 N N . LEU A 1 249 ? 10.332 6.235 -32.717 1.00 86.31 249 LEU A N 1
ATOM 1990 C CA . LEU A 1 249 ? 10.001 6.996 -31.513 1.00 86.31 249 LEU A CA 1
ATOM 1991 C C . LEU A 1 249 ? 10.561 8.436 -31.522 1.00 86.31 249 LEU A C 1
ATOM 1993 O O . LEU A 1 249 ? 9.957 9.351 -30.963 1.00 86.31 249 LEU A O 1
ATOM 1997 N N . ILE A 1 250 ? 11.727 8.639 -32.139 1.00 86.31 250 ILE A N 1
ATOM 1998 C CA . ILE A 1 250 ? 12.369 9.952 -32.270 1.00 86.31 250 ILE A CA 1
ATOM 1999 C C . ILE A 1 250 ? 11.845 10.736 -33.476 1.00 86.31 250 ILE A C 1
ATOM 2001 O O . ILE A 1 250 ? 11.711 11.956 -33.378 1.00 86.31 250 ILE A O 1
ATOM 2005 N N . GLU A 1 251 ? 11.567 10.066 -34.594 1.00 84.25 251 GLU A N 1
ATOM 2006 C CA . GLU A 1 251 ? 11.076 10.697 -35.827 1.00 84.25 251 GLU A CA 1
ATOM 2007 C C . GLU A 1 251 ? 9.614 11.142 -35.704 1.00 84.25 251 GLU A C 1
ATOM 2009 O O . GLU A 1 251 ? 9.294 12.272 -36.072 1.00 84.25 251 GLU A O 1
ATOM 2014 N N . ASP A 1 252 ? 8.762 10.300 -35.120 1.00 82.25 252 ASP A N 1
ATOM 2015 C CA . ASP A 1 252 ? 7.332 10.571 -34.928 1.00 82.25 252 ASP A CA 1
ATOM 2016 C C . ASP A 1 252 ? 7.070 11.431 -33.679 1.00 82.25 252 ASP A C 1
ATOM 2018 O O . ASP A 1 252 ? 6.029 12.081 -33.548 1.00 82.25 252 ASP A O 1
ATOM 2022 N N . GLY A 1 253 ? 8.049 11.478 -32.772 1.00 76.75 253 GLY A N 1
ATOM 2023 C CA . GLY A 1 253 ? 7.971 12.182 -31.500 1.00 76.75 253 GLY A CA 1
ATOM 2024 C C . GLY A 1 253 ? 7.200 11.411 -30.424 1.00 76.75 253 GLY A C 1
ATOM 2025 O O . GLY A 1 253 ? 6.438 10.483 -30.683 1.00 76.75 253 GLY A O 1
ATOM 2026 N N . ILE A 1 254 ? 7.402 11.817 -29.167 1.00 78.25 254 ILE A N 1
ATOM 2027 C CA . ILE A 1 254 ? 6.808 11.148 -28.003 1.00 78.25 254 ILE A CA 1
ATOM 2028 C C . ILE A 1 254 ? 5.727 12.022 -27.386 1.00 78.25 254 ILE A C 1
ATOM 2030 O O . ILE A 1 254 ? 6.017 13.069 -26.798 1.00 78.25 254 ILE A O 1
ATOM 2034 N N . ASP A 1 255 ? 4.484 11.547 -27.439 1.00 80.19 255 ASP A N 1
ATOM 2035 C CA . ASP A 1 255 ? 3.394 12.111 -26.652 1.00 80.19 255 ASP A CA 1
ATOM 2036 C C . ASP A 1 255 ? 3.225 11.358 -25.326 1.00 80.19 255 ASP A C 1
ATOM 2038 O O . ASP A 1 255 ? 2.669 10.263 -25.255 1.00 80.19 255 ASP A O 1
ATOM 2042 N N . LEU A 1 256 ? 3.681 11.988 -24.243 1.00 80.00 256 LEU A N 1
ATOM 2043 C CA . LEU A 1 256 ? 3.573 11.456 -22.884 1.00 80.00 256 LEU A CA 1
ATOM 2044 C C . LEU A 1 256 ? 2.180 11.665 -22.263 1.00 80.00 256 LEU A C 1
ATOM 2046 O O . LEU A 1 256 ? 1.983 11.305 -21.103 1.00 80.00 256 LEU A O 1
ATOM 2050 N N . LYS A 1 257 ? 1.219 12.278 -22.977 1.00 82.44 257 LYS A N 1
ATOM 2051 C CA . LYS A 1 257 ? -0.179 12.491 -22.540 1.00 82.44 257 LYS A CA 1
ATOM 2052 C C . LYS A 1 257 ? -0.317 13.077 -21.127 1.00 82.44 257 LYS A C 1
ATOM 2054 O O . LYS A 1 257 ? -1.221 12.725 -20.375 1.00 82.44 257 LYS A O 1
ATOM 2059 N N . GLY A 1 258 ? 0.623 13.939 -20.736 1.00 79.12 258 GLY A N 1
ATOM 2060 C CA . GLY A 1 258 ? 0.658 14.566 -19.409 1.00 79.12 258 GLY A CA 1
ATOM 2061 C C . GLY A 1 258 ? 1.105 13.658 -18.253 1.00 79.12 258 GLY A C 1
ATOM 2062 O O . GLY A 1 258 ? 1.085 14.107 -17.113 1.00 79.12 258 GLY A O 1
ATOM 2063 N N . LYS A 1 259 ? 1.546 12.418 -18.507 1.00 79.62 259 LYS A N 1
ATOM 2064 C CA . LYS A 1 259 ? 1.954 11.459 -17.460 1.00 79.62 259 LYS A CA 1
ATOM 2065 C C . LYS A 1 259 ? 3.361 11.691 -16.893 1.00 79.62 259 LYS A C 1
ATOM 2067 O O . LYS A 1 259 ? 3.689 11.160 -15.840 1.00 79.62 259 LYS A O 1
ATOM 2072 N N . ALA A 1 260 ? 4.184 12.500 -17.559 1.00 80.25 260 ALA A N 1
ATOM 2073 C CA . ALA A 1 260 ? 5.567 12.784 -17.171 1.00 80.25 260 ALA A CA 1
ATOM 2074 C C . ALA A 1 260 ? 5.839 14.298 -17.165 1.00 80.25 260 ALA A C 1
ATOM 2076 O O . ALA A 1 260 ? 6.634 14.812 -17.948 1.00 80.25 260 ALA A O 1
ATOM 2077 N N . LEU A 1 261 ? 5.140 15.028 -16.289 1.00 76.88 261 LEU A N 1
ATOM 2078 C CA . LEU A 1 261 ? 5.226 16.496 -16.196 1.00 76.88 261 LEU A CA 1
ATOM 2079 C C . LEU A 1 261 ? 6.609 17.009 -15.770 1.00 76.88 261 LEU A C 1
ATOM 2081 O O . LEU A 1 261 ? 6.947 18.153 -16.053 1.00 76.88 261 LEU A O 1
ATOM 2085 N N . SER A 1 262 ? 7.403 16.169 -15.106 1.00 78.50 262 SER A N 1
ATOM 2086 C CA . SER A 1 262 ? 8.773 16.481 -14.691 1.00 78.50 262 SER A CA 1
ATOM 2087 C C . SER A 1 262 ? 9.800 16.358 -15.819 1.00 78.50 262 SER A C 1
ATOM 2089 O O . SER A 1 262 ? 10.967 16.686 -15.616 1.00 78.50 262 SER A O 1
ATOM 2091 N N . VAL A 1 263 ? 9.397 15.877 -16.998 1.00 81.62 263 VAL A N 1
ATOM 2092 C CA . VAL A 1 263 ? 10.306 15.618 -18.113 1.00 81.62 263 VAL A CA 1
ATOM 2093 C C . VAL A 1 263 ? 10.250 16.754 -19.127 1.00 81.62 263 VAL A C 1
ATOM 2095 O O . VAL A 1 263 ? 9.192 17.095 -19.658 1.00 81.62 263 VAL A O 1
ATOM 2098 N N . SER A 1 264 ? 11.416 17.330 -19.416 1.00 78.88 264 SER A N 1
ATOM 2099 C CA . SER A 1 264 ? 11.571 18.393 -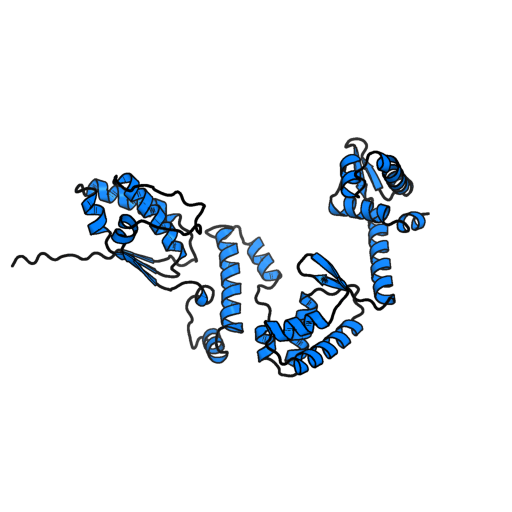20.408 1.00 78.88 264 SER A CA 1
ATOM 2100 C C . SER A 1 264 ? 11.218 17.902 -21.811 1.00 78.88 264 SER A C 1
ATOM 2102 O O . SER A 1 264 ? 11.732 16.888 -22.275 1.00 78.88 264 SER A O 1
ATOM 2104 N N . LYS A 1 265 ? 10.384 18.658 -22.531 1.00 72.12 265 LYS A N 1
ATOM 2105 C CA . LYS A 1 265 ? 10.059 18.361 -23.931 1.00 72.12 265 LYS A CA 1
ATOM 2106 C C . LYS A 1 265 ? 11.121 18.947 -24.858 1.00 72.12 265 LYS A C 1
ATOM 2108 O O . LYS A 1 265 ? 11.325 20.159 -24.881 1.00 72.12 265 LYS A O 1
ATOM 2113 N N . LEU A 1 266 ? 11.757 18.097 -25.660 1.00 71.56 266 LEU A N 1
ATOM 2114 C CA . LEU A 1 266 ? 12.591 18.537 -26.778 1.00 71.56 266 LEU A CA 1
ATOM 2115 C C . LEU A 1 266 ? 11.682 18.810 -27.981 1.00 71.56 266 LEU A C 1
ATOM 2117 O O . LEU A 1 266 ? 11.045 17.901 -28.498 1.00 71.56 266 LEU A O 1
ATOM 2121 N N . THR A 1 267 ? 11.598 20.070 -28.409 1.00 69.00 267 THR A N 1
ATOM 2122 C CA . THR A 1 267 ? 10.687 20.508 -29.485 1.00 69.00 267 THR A CA 1
ATOM 2123 C C . THR A 1 267 ? 11.178 20.146 -30.885 1.00 69.00 267 THR A C 1
ATOM 2125 O O . THR A 1 267 ? 10.375 20.046 -31.806 1.00 69.00 267 THR A O 1
ATOM 2128 N N . SER A 1 268 ? 12.487 19.946 -31.069 1.00 77.12 268 SER A N 1
ATOM 2129 C CA . SER A 1 268 ? 13.044 19.394 -32.307 1.00 77.12 268 SER A CA 1
ATOM 2130 C C . SER A 1 268 ? 14.405 18.745 -32.063 1.00 77.12 268 SER A C 1
ATOM 2132 O O . SER A 1 268 ? 15.225 19.278 -31.314 1.00 77.12 268 SER A O 1
ATOM 2134 N N . ILE A 1 269 ? 14.660 17.611 -32.717 1.00 84.88 269 ILE A N 1
ATOM 2135 C CA . ILE A 1 269 ? 15.916 16.858 -32.613 1.00 84.88 269 ILE A CA 1
ATOM 2136 C C . ILE A 1 269 ? 16.668 17.007 -33.938 1.00 84.88 269 ILE A C 1
ATOM 2138 O O . ILE A 1 269 ? 16.544 16.187 -34.845 1.00 84.88 269 ILE A O 1
ATOM 2142 N N . LYS A 1 270 ? 17.410 18.111 -34.076 1.00 84.56 270 LYS A N 1
ATOM 2143 C CA . LYS A 1 270 ? 18.135 18.461 -35.316 1.00 84.56 270 LYS A CA 1
ATOM 2144 C C . LYS A 1 270 ? 19.643 18.245 -35.229 1.00 84.56 270 LYS A C 1
ATOM 2146 O O . LYS A 1 270 ? 20.293 18.073 -36.251 1.00 84.56 270 LYS A O 1
ATOM 2151 N N . THR A 1 271 ? 20.199 18.271 -34.021 1.00 87.62 271 THR A N 1
ATOM 2152 C CA . THR A 1 271 ? 21.638 18.115 -33.784 1.00 87.62 271 THR A CA 1
ATOM 2153 C C . THR A 1 271 ? 21.930 16.790 -33.095 1.00 87.62 271 THR A C 1
ATOM 2155 O O . THR A 1 271 ? 21.091 16.274 -32.352 1.00 87.62 271 THR A O 1
ATOM 2158 N N . LEU A 1 272 ? 23.148 16.274 -33.275 1.00 87.69 272 LEU A N 1
ATOM 2159 C CA . LEU A 1 272 ? 23.608 15.074 -32.574 1.00 87.69 272 LEU A CA 1
ATOM 2160 C C . LEU A 1 272 ? 23.580 15.251 -31.043 1.00 87.69 272 LEU A C 1
ATOM 2162 O O . LEU A 1 272 ? 23.275 14.314 -30.310 1.00 87.69 272 LEU A O 1
ATOM 2166 N N . SER A 1 273 ? 23.822 16.470 -30.551 1.00 87.38 273 SER A N 1
ATOM 2167 C CA . SER A 1 273 ? 23.714 16.790 -29.122 1.00 87.38 273 SER A CA 1
ATOM 2168 C C . SER A 1 273 ? 22.272 16.657 -28.613 1.00 87.38 273 SER A C 1
ATOM 2170 O O . SER A 1 273 ? 22.029 15.982 -27.615 1.00 87.38 273 SER A O 1
ATOM 2172 N N . ASN A 1 274 ? 21.289 17.216 -29.335 1.00 88.06 274 ASN A N 1
ATOM 2173 C CA . ASN A 1 274 ? 19.879 17.060 -28.961 1.00 88.06 274 ASN A CA 1
ATOM 2174 C C . ASN A 1 274 ? 19.420 15.603 -29.057 1.00 88.06 274 ASN A C 1
ATOM 2176 O O . ASN A 1 274 ? 18.622 15.174 -28.227 1.00 88.06 274 ASN A O 1
ATOM 2180 N N . LEU A 1 275 ? 19.940 14.845 -30.029 1.00 89.06 275 LEU A N 1
ATOM 2181 C CA . LEU A 1 275 ? 19.669 13.415 -30.153 1.00 89.06 275 LEU A CA 1
ATOM 2182 C C . LEU A 1 275 ? 20.189 12.644 -28.938 1.00 89.06 275 LEU A C 1
ATOM 2184 O O . LEU A 1 275 ? 19.459 11.841 -28.371 1.00 89.06 275 LEU A O 1
ATOM 2188 N N . SER A 1 276 ? 21.418 12.923 -28.504 1.00 89.06 276 SER A N 1
ATOM 2189 C CA . SER A 1 276 ? 22.021 12.303 -27.321 1.00 89.06 276 SER A CA 1
ATOM 2190 C C . SER A 1 276 ? 21.213 12.592 -26.046 1.00 89.06 276 SER A C 1
ATOM 2192 O O . SER A 1 276 ? 20.950 11.680 -25.252 1.00 89.06 276 SER A O 1
ATOM 2194 N N . SER A 1 277 ? 20.735 13.828 -25.866 1.00 88.62 277 SER A N 1
ATOM 2195 C CA . SER A 1 277 ? 19.841 14.175 -24.752 1.00 88.62 277 SER A CA 1
ATOM 2196 C C . SER A 1 277 ? 18.487 13.467 -24.850 1.00 88.62 277 SER A C 1
ATOM 2198 O O . SER A 1 277 ? 18.016 12.917 -23.854 1.00 88.62 277 SER A O 1
ATOM 2200 N N . ALA A 1 278 ? 17.882 13.434 -26.043 1.00 88.62 278 ALA A N 1
ATOM 2201 C CA . ALA A 1 278 ? 16.620 12.737 -26.280 1.00 88.62 278 ALA A CA 1
ATOM 2202 C C . ALA A 1 278 ? 16.750 11.243 -25.977 1.00 88.62 278 ALA A C 1
ATOM 2204 O O . ALA A 1 278 ? 15.933 10.694 -25.249 1.00 88.62 278 ALA A O 1
ATOM 2205 N N . LEU A 1 279 ? 17.816 10.606 -26.457 1.00 89.00 279 LEU A N 1
ATOM 2206 C CA . LEU A 1 279 ? 18.097 9.195 -26.227 1.00 89.00 279 LEU A CA 1
ATOM 2207 C C . LEU A 1 279 ? 18.232 8.888 -24.729 1.00 89.00 279 LEU A C 1
ATOM 2209 O O . LEU A 1 279 ? 17.605 7.955 -24.240 1.00 89.00 279 LEU A O 1
ATOM 2213 N N . SER A 1 280 ? 18.969 9.715 -23.981 1.00 88.56 280 SER A N 1
ATOM 2214 C CA . SER A 1 280 ? 19.132 9.557 -22.524 1.00 88.56 280 SER A CA 1
ATOM 2215 C C . SER A 1 280 ? 17.791 9.609 -21.786 1.00 88.56 280 SER A C 1
ATOM 2217 O O . SER A 1 280 ? 17.520 8.805 -20.891 1.00 88.56 280 SER A O 1
ATOM 2219 N N . MET A 1 281 ? 16.939 10.556 -22.185 1.00 86.81 281 MET A N 1
ATOM 2220 C CA . MET A 1 281 ? 15.603 10.750 -21.631 1.00 86.81 281 MET A CA 1
ATOM 2221 C C . MET A 1 281 ? 14.684 9.572 -21.968 1.00 86.81 281 MET A C 1
ATOM 2223 O O . MET A 1 281 ? 14.010 9.047 -21.088 1.00 86.81 281 MET A O 1
ATOM 2227 N N . ILE A 1 282 ? 14.692 9.132 -23.224 1.00 87.25 282 ILE A N 1
ATOM 2228 C CA . ILE A 1 282 ? 13.888 8.015 -23.727 1.00 87.25 282 ILE A CA 1
ATOM 2229 C C . ILE A 1 282 ? 14.246 6.719 -23.014 1.00 87.25 282 ILE A C 1
ATOM 2231 O O . ILE A 1 282 ? 13.353 6.039 -22.510 1.00 87.25 282 ILE A O 1
ATOM 2235 N N . ILE A 1 283 ? 15.542 6.408 -22.917 1.00 87.25 283 ILE A N 1
ATOM 2236 C CA . ILE A 1 283 ? 16.021 5.220 -22.207 1.00 87.25 283 ILE A CA 1
ATOM 2237 C C . ILE A 1 283 ? 15.528 5.269 -20.760 1.00 87.25 283 ILE A C 1
ATOM 2239 O O . ILE A 1 283 ? 14.913 4.314 -20.304 1.00 87.25 283 ILE A O 1
ATOM 2243 N N . SER A 1 284 ? 15.689 6.407 -20.076 1.00 85.62 284 SER A N 1
ATOM 2244 C CA . SER A 1 284 ? 15.242 6.590 -18.686 1.00 85.62 284 SER A CA 1
ATOM 2245 C C . SER A 1 284 ? 13.724 6.482 -18.488 1.00 85.62 284 SER A C 1
ATOM 2247 O O . SER A 1 284 ? 13.269 6.136 -17.397 1.00 85.62 284 SER A O 1
ATOM 2249 N N . LEU A 1 285 ? 12.931 6.807 -19.509 1.00 85.94 285 LEU A N 1
ATOM 2250 C CA . LEU A 1 285 ? 11.473 6.698 -19.478 1.00 85.94 285 LEU A CA 1
ATOM 2251 C C . LEU A 1 285 ? 11.016 5.256 -19.697 1.00 85.94 285 LEU A C 1
ATOM 2253 O O . LEU A 1 285 ? 10.287 4.716 -18.873 1.00 85.94 285 LEU A O 1
ATOM 2257 N N . ILE A 1 286 ? 11.493 4.610 -20.762 1.00 86.81 286 ILE A N 1
ATOM 2258 C CA . ILE A 1 286 ? 11.148 3.216 -21.083 1.00 86.81 286 ILE A CA 1
ATOM 2259 C C . ILE A 1 286 ? 11.664 2.267 -19.990 1.00 86.81 286 ILE A C 1
ATOM 2261 O O . ILE A 1 286 ? 11.036 1.251 -19.681 1.00 86.81 286 ILE A O 1
ATOM 2265 N N . ALA A 1 287 ? 12.760 2.645 -19.323 1.00 82.38 287 ALA A N 1
ATOM 2266 C CA . ALA A 1 287 ? 13.264 2.009 -18.112 1.00 82.38 287 ALA A CA 1
ATOM 2267 C C . ALA A 1 287 ? 12.239 1.892 -16.982 1.00 82.38 287 ALA A C 1
ATOM 2269 O O . ALA A 1 287 ? 12.550 1.246 -15.995 1.00 82.38 287 ALA A O 1
ATOM 2270 N N . LYS A 1 288 ? 11.068 2.526 -17.058 1.00 84.50 288 LYS A N 1
ATOM 2271 C CA . LYS A 1 288 ? 10.014 2.411 -16.043 1.00 84.50 288 LYS A CA 1
ATOM 2272 C C . LYS A 1 288 ? 8.834 1.552 -16.486 1.00 84.50 288 LYS A C 1
ATOM 2274 O O . LYS A 1 288 ? 8.017 1.191 -15.651 1.00 84.50 288 LYS A O 1
ATOM 2279 N N . GLU A 1 289 ? 8.788 1.190 -17.766 1.00 87.19 289 GLU A N 1
ATOM 2280 C CA . GLU A 1 289 ? 7.616 0.580 -18.403 1.00 87.19 289 GLU A CA 1
ATOM 2281 C C . GLU A 1 289 ? 7.781 -0.924 -18.650 1.00 87.19 289 GLU A C 1
ATOM 2283 O O . GLU A 1 289 ? 6.801 -1.653 -18.684 1.00 87.19 289 GLU A O 1
ATOM 2288 N N . ALA A 1 290 ? 9.009 -1.423 -18.795 1.00 89.00 290 ALA A N 1
ATOM 2289 C CA . ALA A 1 290 ? 9.268 -2.862 -18.694 1.00 89.00 290 ALA A CA 1
ATOM 2290 C C . ALA A 1 290 ? 9.518 -3.237 -17.235 1.00 89.00 290 ALA A C 1
ATOM 2292 O O . ALA A 1 290 ? 9.754 -2.371 -16.396 1.00 89.00 290 ALA A O 1
ATOM 2293 N N . SER A 1 291 ? 9.554 -4.516 -16.917 1.00 86.19 291 SER A N 1
ATOM 2294 C CA . SER A 1 291 ? 10.034 -4.968 -15.617 1.00 86.19 291 SER A CA 1
ATOM 2295 C C . SER A 1 291 ? 11.432 -5.581 -15.740 1.00 86.19 291 SER A C 1
ATOM 2297 O O . SER A 1 291 ? 12.233 -5.456 -14.812 1.00 86.19 291 SER A O 1
ATOM 2299 N N . GLN A 1 292 ? 11.722 -6.303 -16.833 1.00 84.50 292 GLN A N 1
ATOM 2300 C CA . GLN A 1 292 ? 12.899 -7.174 -16.989 1.00 84.50 292 GLN A CA 1
ATOM 2301 C C . GLN A 1 292 ? 13.856 -6.651 -18.066 1.00 84.50 292 GLN A C 1
ATOM 2303 O O . GLN A 1 292 ? 15.024 -6.379 -17.774 1.00 84.50 292 GLN A O 1
ATOM 2308 N N . GLU A 1 293 ? 13.349 -6.463 -19.283 1.00 87.81 293 GLU A N 1
ATOM 2309 C CA . GLU A 1 293 ? 14.178 -6.188 -20.455 1.00 87.81 293 GLU A CA 1
ATOM 2310 C C . GLU A 1 293 ? 13.577 -5.105 -21.352 1.00 87.81 293 GLU A C 1
ATOM 2312 O O . GLU A 1 293 ? 12.363 -5.007 -21.538 1.00 87.81 293 GLU A O 1
ATOM 2317 N N . VAL A 1 294 ? 14.451 -4.295 -21.944 1.00 90.06 294 VAL A N 1
ATOM 2318 C CA . VAL A 1 294 ? 14.089 -3.377 -23.023 1.00 90.06 294 VAL A CA 1
ATOM 2319 C C . VAL A 1 294 ? 14.993 -3.652 -24.218 1.00 90.06 294 VAL A C 1
ATOM 2321 O O . VAL A 1 294 ? 16.214 -3.494 -24.138 1.00 90.06 294 VAL A O 1
ATOM 2324 N N . ILE A 1 295 ? 14.376 -4.033 -25.331 1.00 91.06 295 ILE A N 1
ATOM 2325 C CA . ILE A 1 295 ? 15.034 -4.279 -26.606 1.00 91.06 295 ILE A CA 1
ATOM 2326 C C . ILE A 1 295 ? 14.835 -3.056 -27.492 1.00 91.06 295 ILE A C 1
ATOM 2328 O O . ILE A 1 295 ? 13.714 -2.591 -27.706 1.00 91.06 295 ILE A O 1
ATOM 2332 N N . MET A 1 296 ? 15.946 -2.532 -27.993 1.00 90.44 296 MET A N 1
ATOM 2333 C CA . MET A 1 296 ? 15.996 -1.300 -28.760 1.00 90.44 296 MET A CA 1
ATOM 2334 C C . MET A 1 296 ? 16.572 -1.548 -30.154 1.00 90.44 296 MET A C 1
ATOM 2336 O O . MET A 1 296 ? 17.760 -1.852 -30.311 1.00 90.44 296 MET A O 1
ATOM 2340 N N . ASP A 1 297 ? 15.721 -1.340 -31.155 1.00 89.88 297 ASP A N 1
ATOM 2341 C CA . ASP A 1 297 ? 16.028 -1.474 -32.576 1.00 89.88 297 ASP A CA 1
ATOM 2342 C C . ASP A 1 297 ? 16.186 -0.087 -33.231 1.00 89.88 297 ASP A C 1
ATOM 2344 O O . ASP A 1 297 ? 15.819 0.956 -32.681 1.00 89.88 297 ASP A O 1
ATOM 2348 N N . GLY A 1 298 ? 16.772 -0.060 -34.431 1.00 87.81 298 GLY A N 1
ATOM 2349 C CA . GLY A 1 298 ? 16.852 1.151 -35.257 1.00 87.81 298 GLY A CA 1
ATOM 2350 C C . GLY A 1 298 ? 17.927 2.168 -34.855 1.00 87.81 298 GLY A C 1
ATOM 2351 O O . GLY A 1 298 ? 18.117 3.143 -35.582 1.00 87.81 298 GLY A O 1
ATOM 2352 N N . LEU A 1 299 ? 18.690 1.932 -33.778 1.00 87.56 299 LEU A N 1
ATOM 2353 C CA . LEU A 1 299 ? 19.712 2.868 -33.289 1.00 87.56 299 LEU A CA 1
ATOM 2354 C C . LEU A 1 299 ? 20.765 3.215 -34.358 1.00 87.56 299 LEU A C 1
ATOM 2356 O O . LEU A 1 299 ? 21.069 4.385 -34.571 1.00 87.56 299 LEU A O 1
ATOM 2360 N N . VAL A 1 300 ? 21.288 2.223 -35.086 1.00 84.81 300 VAL A N 1
ATOM 2361 C CA . VAL A 1 300 ? 22.306 2.457 -36.131 1.00 84.81 300 VAL A CA 1
ATOM 2362 C C . VAL A 1 300 ? 21.751 3.299 -37.282 1.00 84.81 300 VAL A C 1
ATOM 2364 O O . VAL A 1 300 ? 22.403 4.236 -37.742 1.00 84.81 300 VAL A O 1
ATOM 2367 N N . SER A 1 301 ? 20.534 2.984 -37.740 1.00 85.62 301 SER A N 1
ATOM 2368 C CA . SER A 1 301 ? 19.870 3.742 -38.809 1.00 85.62 301 SER A CA 1
ATOM 2369 C C . SER A 1 301 ? 19.543 5.170 -38.386 1.00 85.62 301 SER A C 1
ATOM 2371 O O . SER A 1 301 ? 19.460 6.043 -39.246 1.00 85.62 301 SER A O 1
ATOM 2373 N N . LEU A 1 302 ? 19.292 5.390 -37.100 1.00 87.69 302 LEU A N 1
ATOM 2374 C CA . LEU A 1 302 ? 19.016 6.700 -36.540 1.00 87.69 302 LEU A CA 1
ATOM 2375 C C . LEU A 1 302 ? 20.297 7.541 -36.485 1.00 87.69 302 LEU A C 1
ATOM 2377 O O . LEU A 1 302 ? 20.323 8.643 -37.020 1.00 87.69 302 LEU A O 1
ATOM 2381 N N . LEU A 1 303 ? 21.379 7.011 -35.908 1.00 86.94 303 LEU A N 1
ATOM 2382 C CA . LEU A 1 303 ? 22.642 7.742 -35.737 1.00 86.94 303 LEU A CA 1
ATOM 2383 C C . LEU A 1 303 ? 23.299 8.129 -37.066 1.00 86.94 303 LEU A C 1
ATOM 2385 O O . LEU A 1 303 ? 23.830 9.234 -37.188 1.00 86.94 303 LEU A O 1
ATOM 2389 N N . SER A 1 304 ? 23.217 7.259 -38.079 1.00 85.31 304 SER A N 1
ATOM 2390 C CA . SER A 1 304 ? 23.811 7.505 -39.401 1.00 85.31 304 SER A CA 1
ATOM 2391 C C . SER A 1 304 ? 23.207 8.704 -40.142 1.00 85.31 304 SER A C 1
ATOM 2393 O O . SER A 1 304 ? 23.849 9.246 -41.044 1.00 85.31 304 SER A O 1
ATOM 2395 N N . LYS A 1 305 ? 22.006 9.161 -39.749 1.00 87.12 305 LYS A N 1
ATOM 2396 C CA . LYS A 1 305 ? 21.392 10.395 -40.266 1.00 87.12 305 LYS A CA 1
ATOM 2397 C C . LYS A 1 305 ? 22.043 11.670 -39.721 1.00 87.12 305 LYS A C 1
ATOM 2399 O O . LYS A 1 305 ? 21.942 12.705 -40.373 1.00 87.12 305 LYS A O 1
ATOM 2404 N N . TYR A 1 306 ? 22.685 11.613 -38.552 1.00 86.19 306 TYR A N 1
ATOM 2405 C CA . TYR A 1 306 ? 23.170 12.801 -37.837 1.00 86.19 306 TYR A CA 1
ATOM 2406 C C . TYR A 1 306 ? 24.681 13.015 -37.944 1.00 86.19 306 TYR A C 1
ATOM 2408 O O . TYR A 1 306 ? 25.118 14.162 -37.979 1.00 86.19 306 TYR A O 1
ATOM 2416 N N . SER A 1 307 ? 25.487 11.951 -38.007 1.00 87.75 307 SER A N 1
ATOM 2417 C CA . SER A 1 307 ? 26.933 12.066 -38.245 1.00 87.75 307 SER A CA 1
ATOM 2418 C C . SER A 1 307 ? 27.481 10.808 -38.920 1.00 87.75 307 SER A C 1
ATOM 2420 O O . SER A 1 307 ? 26.958 9.708 -38.747 1.00 87.75 307 SER A O 1
ATOM 2422 N N . LYS A 1 308 ? 28.551 10.976 -39.706 1.00 86.50 308 LYS A N 1
ATOM 2423 C CA . LYS A 1 308 ? 29.372 9.873 -40.243 1.00 86.50 308 LYS A CA 1
ATOM 2424 C C . LYS A 1 308 ? 30.670 9.680 -39.451 1.00 86.50 308 LYS A C 1
ATOM 2426 O O . LYS A 1 308 ? 31.405 8.734 -39.720 1.00 86.50 308 LYS A O 1
ATOM 2431 N N . ASN A 1 309 ? 30.970 10.577 -38.510 1.00 90.38 309 ASN A N 1
ATOM 2432 C CA . ASN A 1 309 ? 32.168 10.498 -37.688 1.00 90.38 309 ASN A CA 1
ATOM 2433 C C . ASN A 1 309 ? 31.949 9.497 -36.547 1.00 90.38 309 ASN A C 1
ATOM 2435 O O . ASN A 1 309 ? 31.213 9.770 -35.602 1.00 90.38 309 ASN A O 1
ATOM 2439 N N . LEU A 1 310 ? 32.603 8.338 -36.638 1.00 87.19 310 LEU A N 1
ATOM 2440 C CA . LEU A 1 310 ? 32.449 7.255 -35.665 1.00 87.19 310 LEU A CA 1
ATOM 2441 C C . LEU A 1 310 ? 32.876 7.662 -34.250 1.00 87.19 310 LEU A C 1
ATOM 2443 O O . LEU A 1 310 ? 32.175 7.327 -33.302 1.00 87.19 310 LEU A O 1
ATOM 2447 N N . SER A 1 311 ? 33.964 8.424 -34.113 1.00 88.88 311 SER A N 1
ATOM 2448 C CA . SER A 1 311 ? 34.475 8.839 -32.799 1.00 88.88 311 SER A CA 1
ATOM 2449 C C . SER A 1 311 ? 33.497 9.771 -32.080 1.00 88.88 311 SER A C 1
ATOM 2451 O O . SER A 1 311 ? 33.310 9.664 -30.873 1.00 88.88 311 SER A O 1
ATOM 2453 N N . GLU A 1 312 ? 32.842 10.662 -32.827 1.00 87.69 312 GLU A N 1
ATOM 2454 C CA . GLU A 1 312 ? 31.840 11.585 -32.286 1.00 87.69 312 GLU A CA 1
ATOM 2455 C C . GLU A 1 312 ? 30.557 10.843 -31.869 1.00 87.69 312 GLU A C 1
ATOM 2457 O O . GLU A 1 312 ? 29.971 11.128 -30.823 1.00 87.69 312 GLU A O 1
ATOM 2462 N N . LEU A 1 313 ? 30.122 9.865 -32.673 1.00 87.94 313 LEU A N 1
ATOM 2463 C CA . LEU A 1 313 ? 28.962 9.028 -32.360 1.00 87.94 313 LEU A CA 1
ATOM 2464 C C . LEU A 1 313 ? 29.196 8.170 -31.113 1.00 87.94 313 LEU A C 1
ATOM 2466 O O . LEU A 1 313 ? 28.305 8.074 -30.269 1.00 87.94 313 LEU A O 1
ATOM 2470 N N . GLU A 1 314 ? 30.379 7.566 -30.996 1.00 88.12 314 GLU A N 1
ATOM 2471 C CA . GLU A 1 314 ? 30.775 6.764 -29.839 1.00 88.12 314 GLU A CA 1
ATOM 2472 C C . GLU A 1 314 ? 30.730 7.597 -28.556 1.00 88.12 314 GLU A C 1
ATOM 2474 O O . GLU A 1 314 ? 30.037 7.227 -27.607 1.00 88.12 314 GLU A O 1
ATOM 2479 N N . GLU A 1 315 ? 31.374 8.767 -28.554 1.00 90.31 315 GLU A N 1
ATOM 2480 C CA . GLU A 1 315 ? 31.385 9.671 -27.402 1.00 90.31 315 GLU A CA 1
ATOM 2481 C C . GLU A 1 315 ? 29.957 10.055 -26.977 1.00 90.31 315 GLU A C 1
ATOM 2483 O O . GLU A 1 315 ? 29.602 10.004 -25.795 1.00 90.31 315 GLU A O 1
ATOM 2488 N N . LYS A 1 316 ? 29.093 10.408 -27.937 1.00 88.25 316 LYS A N 1
ATOM 2489 C CA . LYS A 1 316 ? 27.708 10.810 -27.652 1.00 88.25 316 LYS A CA 1
ATOM 2490 C C . LYS A 1 316 ? 26.842 9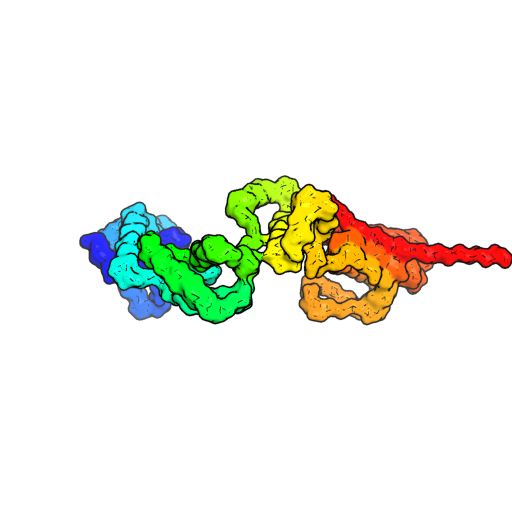.659 -27.157 1.00 88.25 316 LYS A C 1
ATOM 2492 O O . LYS A 1 316 ? 26.004 9.890 -26.287 1.00 88.25 316 LYS A O 1
ATOM 2497 N N . LEU A 1 317 ? 27.050 8.443 -27.655 1.00 88.44 317 LEU A N 1
ATOM 2498 C CA . LEU A 1 317 ? 26.354 7.250 -27.173 1.00 88.44 317 LEU A CA 1
ATOM 2499 C C . LEU A 1 317 ? 26.762 6.880 -25.752 1.00 88.44 317 LEU A C 1
ATOM 2501 O O . LEU A 1 317 ? 25.894 6.648 -24.911 1.00 88.44 317 LEU A O 1
ATOM 2505 N N . VAL A 1 318 ? 28.066 6.860 -25.475 1.00 87.88 318 VAL A N 1
ATOM 2506 C CA . VAL A 1 318 ? 28.589 6.576 -24.135 1.00 87.88 318 VAL A CA 1
ATOM 2507 C C . VAL A 1 318 ? 28.033 7.589 -23.140 1.00 87.88 318 VAL A C 1
ATOM 2509 O O . VAL A 1 318 ? 27.482 7.198 -22.112 1.00 87.88 318 VAL A O 1
ATOM 2512 N N . ASN A 1 319 ? 28.064 8.877 -23.488 1.00 87.62 319 ASN A N 1
ATOM 2513 C CA . ASN A 1 319 ? 27.467 9.927 -22.669 1.00 87.62 319 ASN A CA 1
ATOM 2514 C C . ASN A 1 319 ? 25.962 9.710 -22.457 1.00 87.62 319 ASN A C 1
ATOM 2516 O O . ASN A 1 319 ? 25.486 9.840 -21.329 1.00 87.62 319 ASN A O 1
ATOM 2520 N N . SER A 1 320 ? 25.213 9.324 -23.496 1.00 88.00 320 SER A N 1
ATOM 2521 C CA . SER A 1 320 ? 23.786 9.021 -23.349 1.00 88.00 320 SER A CA 1
ATOM 2522 C C . SER A 1 320 ? 23.523 7.869 -22.380 1.00 88.00 320 SER A C 1
ATOM 2524 O O . SER A 1 320 ? 22.641 7.969 -21.525 1.00 88.00 320 SER A O 1
ATOM 2526 N N . PHE A 1 321 ? 24.302 6.789 -22.472 1.00 86.69 321 PHE A N 1
ATOM 2527 C CA . PHE A 1 321 ? 24.159 5.646 -21.575 1.00 86.69 321 PHE A CA 1
ATOM 2528 C C . PHE A 1 321 ? 24.542 5.993 -20.141 1.00 86.69 321 PHE A C 1
ATOM 2530 O O . PHE A 1 321 ? 23.781 5.671 -19.230 1.00 86.69 321 PHE A O 1
ATOM 2537 N N . ILE A 1 322 ? 25.646 6.717 -19.934 1.00 85.81 322 ILE A N 1
ATOM 2538 C CA . ILE A 1 322 ? 26.057 7.205 -18.611 1.00 85.81 322 ILE A CA 1
ATOM 2539 C C . ILE A 1 322 ? 24.944 8.053 -17.993 1.00 85.81 322 ILE A C 1
ATOM 2541 O O . ILE A 1 322 ? 24.536 7.788 -16.863 1.00 85.81 322 ILE A O 1
ATOM 2545 N N . MET A 1 323 ? 24.383 9.006 -18.741 1.00 84.88 323 MET A N 1
ATOM 2546 C CA . MET A 1 323 ? 23.295 9.851 -18.242 1.00 84.88 323 MET A CA 1
ATOM 2547 C C . MET A 1 323 ? 22.047 9.035 -17.893 1.00 84.88 323 MET A C 1
ATOM 2549 O O . MET A 1 323 ? 21.464 9.230 -16.827 1.00 84.88 323 MET A O 1
ATOM 2553 N N . SER A 1 324 ? 21.673 8.071 -18.739 1.00 83.62 324 SER A N 1
ATOM 2554 C CA . SER A 1 324 ? 20.538 7.177 -18.472 1.00 83.62 324 SER A CA 1
ATOM 2555 C C . SER A 1 324 ? 20.787 6.146 -17.366 1.00 83.62 324 SER A C 1
ATO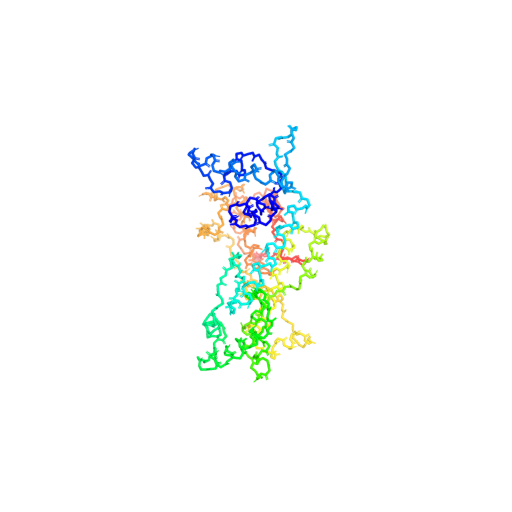M 2557 O O . SER A 1 324 ? 19.837 5.581 -16.839 1.00 83.62 324 SER A O 1
ATOM 2559 N N . SER A 1 325 ? 22.040 5.900 -16.968 1.00 77.38 325 SER A N 1
ATOM 2560 C CA . SER A 1 325 ? 22.374 4.909 -15.930 1.00 77.38 325 SER A CA 1
ATOM 2561 C C . SER A 1 325 ? 21.909 5.315 -14.528 1.00 77.38 325 SER A C 1
ATOM 2563 O O . SER A 1 325 ? 21.801 4.469 -13.640 1.00 77.38 325 SER A O 1
ATOM 2565 N N . THR A 1 326 ? 21.584 6.600 -14.355 1.00 70.06 326 THR A N 1
ATOM 2566 C CA . THR A 1 326 ? 20.916 7.146 -13.167 1.00 70.06 326 THR A CA 1
ATOM 2567 C C . THR A 1 326 ? 19.433 6.776 -13.091 1.00 70.06 326 THR A C 1
ATOM 2569 O O . THR A 1 326 ? 18.777 7.081 -12.096 1.00 70.06 326 THR A O 1
ATOM 2572 N N . ALA A 1 327 ? 18.887 6.121 -14.124 1.00 64.69 327 ALA A N 1
ATOM 2573 C CA . ALA A 1 327 ? 17.507 5.673 -14.133 1.00 64.69 327 ALA A CA 1
ATOM 2574 C C . ALA A 1 327 ? 17.217 4.706 -12.979 1.00 64.69 327 ALA A C 1
ATOM 2576 O O . ALA A 1 327 ? 18.055 3.907 -12.552 1.00 64.69 327 ALA A O 1
ATOM 2577 N N . PHE A 1 328 ? 15.975 4.792 -12.509 1.00 62.97 328 PHE A N 1
ATOM 2578 C CA . PHE A 1 328 ? 15.472 4.061 -11.360 1.00 62.97 328 PHE A CA 1
ATOM 2579 C C . PHE A 1 328 ? 15.744 2.556 -11.471 1.00 62.97 328 PHE A C 1
ATOM 2581 O O . PHE A 1 328 ? 15.412 1.917 -12.477 1.00 62.97 328 PHE A O 1
ATOM 2588 N N . LYS A 1 329 ? 16.316 1.974 -10.414 1.00 62.59 329 LYS A N 1
ATOM 2589 C CA . LYS A 1 329 ? 16.493 0.526 -10.304 1.00 62.59 329 LYS A CA 1
ATOM 2590 C C . LYS A 1 329 ? 15.312 -0.070 -9.563 1.00 62.59 329 LYS A C 1
ATOM 2592 O O . LYS A 1 329 ? 15.090 0.193 -8.391 1.00 62.59 329 LYS A O 1
ATOM 2597 N N . PHE A 1 330 ? 14.601 -0.935 -10.268 1.00 56.22 330 PHE A N 1
ATOM 2598 C CA . PHE A 1 330 ? 13.443 -1.658 -9.760 1.00 56.22 330 PHE A CA 1
ATOM 2599 C C . PHE A 1 330 ? 13.814 -2.899 -8.945 1.00 56.22 330 PHE A C 1
ATOM 2601 O O . PHE A 1 330 ? 12.916 -3.674 -8.680 1.00 56.22 330 PHE A O 1
ATOM 2608 N N . ASN A 1 331 ? 15.088 -3.203 -8.664 1.00 56.22 331 ASN A N 1
ATOM 2609 C CA . ASN A 1 331 ? 15.497 -4.333 -7.811 1.00 56.22 331 ASN A CA 1
ATOM 2610 C C . ASN A 1 331 ? 17.028 -4.418 -7.676 1.00 56.22 331 ASN A C 1
ATOM 2612 O O . ASN A 1 331 ? 17.769 -3.717 -8.369 1.00 56.22 331 ASN A O 1
ATOM 2616 N N . LYS A 1 332 ? 17.498 -5.347 -6.827 1.00 53.22 332 LYS A N 1
ATOM 2617 C CA . LYS A 1 332 ? 18.912 -5.771 -6.752 1.00 53.22 332 LYS A CA 1
ATOM 2618 C C . LYS A 1 332 ? 19.450 -6.315 -8.085 1.00 53.22 332 LYS A C 1
ATOM 2620 O O . LYS A 1 332 ? 20.629 -6.143 -8.389 1.00 53.22 332 LYS A O 1
ATOM 2625 N N . LEU A 1 333 ? 18.598 -6.956 -8.890 1.00 52.44 333 LEU A N 1
ATOM 2626 C CA . LEU A 1 333 ? 18.942 -7.423 -10.236 1.00 52.44 333 LEU A CA 1
ATOM 2627 C C . LEU A 1 333 ? 18.806 -6.280 -11.250 1.00 52.44 333 LEU A C 1
ATOM 2629 O O . LEU A 1 333 ? 17.810 -5.555 -11.265 1.00 52.44 333 LEU A O 1
ATOM 2633 N N . ARG A 1 334 ? 19.825 -6.115 -12.101 1.00 58.34 334 ARG A N 1
ATOM 2634 C CA . ARG A 1 334 ? 19.872 -5.049 -13.110 1.00 58.34 334 ARG A CA 1
ATOM 2635 C C . ARG A 1 334 ? 18.895 -5.353 -14.245 1.00 58.34 334 ARG A C 1
ATOM 2637 O O . ARG A 1 334 ? 18.901 -6.458 -14.777 1.00 58.34 334 ARG A O 1
ATOM 2644 N N . ARG A 1 335 ? 18.115 -4.347 -14.651 1.00 63.16 335 ARG A N 1
ATOM 2645 C CA . ARG A 1 335 ? 17.355 -4.380 -15.907 1.00 63.16 335 ARG A CA 1
ATOM 2646 C C . ARG A 1 335 ? 18.319 -4.5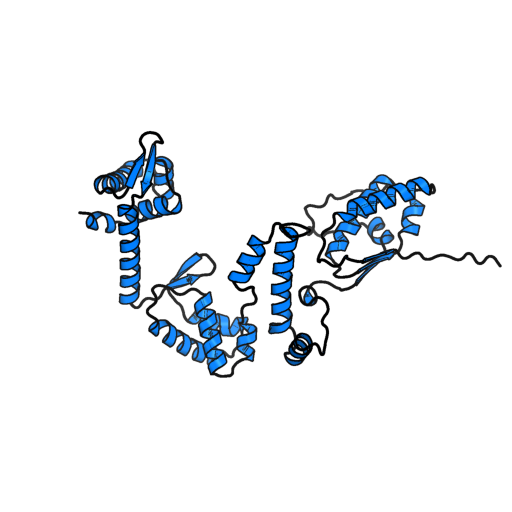00 -17.081 1.00 63.16 335 ARG A C 1
ATOM 2648 O O . ARG A 1 335 ? 19.321 -3.781 -17.120 1.00 63.16 335 ARG A O 1
ATOM 2655 N N . LEU A 1 336 ? 18.004 -5.384 -18.019 1.00 69.19 336 LEU A N 1
ATOM 2656 C CA . LEU A 1 336 ? 18.832 -5.618 -19.194 1.00 69.19 336 LEU A CA 1
ATOM 2657 C C . LEU A 1 336 ? 18.367 -4.729 -20.350 1.00 69.19 336 LEU A C 1
ATOM 2659 O O . LEU A 1 336 ? 17.174 -4.621 -20.633 1.00 69.19 336 LEU A O 1
ATOM 2663 N N . TYR A 1 337 ? 19.328 -4.081 -21.004 1.00 69.62 337 TYR A N 1
ATOM 2664 C CA . TYR A 1 337 ? 19.105 -3.345 -22.243 1.00 69.62 337 TYR A CA 1
ATOM 2665 C C . TYR A 1 337 ? 19.804 -4.088 -23.366 1.00 69.62 337 TYR A C 1
ATOM 2667 O O . TYR A 1 337 ? 21.026 -4.243 -23.338 1.00 69.62 337 TYR A O 1
ATOM 2675 N N . HIS A 1 338 ? 19.032 -4.512 -24.360 1.00 75.62 338 HIS A N 1
ATOM 2676 C CA . HIS A 1 338 ? 19.563 -5.170 -25.541 1.00 75.62 338 HIS A CA 1
ATOM 2677 C C . HIS A 1 338 ? 19.441 -4.243 -26.744 1.00 75.62 338 HIS A C 1
ATOM 2679 O O . HIS A 1 338 ? 18.355 -3.846 -27.156 1.00 75.62 338 HIS A O 1
ATOM 2685 N N . LEU A 1 339 ? 20.592 -3.880 -27.304 1.00 72.88 339 LEU A N 1
ATOM 2686 C CA . LEU A 1 339 ? 20.682 -3.130 -28.550 1.00 72.88 339 LEU A CA 1
ATOM 2687 C C . LEU A 1 339 ? 20.825 -4.120 -29.692 1.00 72.88 339 LEU A C 1
ATOM 2689 O O . LEU A 1 339 ? 21.819 -4.849 -29.765 1.00 72.88 339 LEU A O 1
ATOM 2693 N N . ARG A 1 340 ? 19.835 -4.157 -30.582 1.00 71.12 340 ARG A N 1
ATOM 2694 C CA . ARG A 1 340 ? 19.877 -5.070 -31.717 1.00 71.12 340 ARG A CA 1
ATOM 2695 C C . ARG A 1 340 ? 20.590 -4.417 -32.889 1.00 71.12 340 ARG A C 1
ATOM 2697 O O . ARG A 1 340 ? 20.191 -3.370 -33.400 1.00 71.12 340 ARG A O 1
ATOM 2704 N N . TYR A 1 341 ? 21.632 -5.093 -33.356 1.00 65.06 341 TYR A N 1
ATOM 2705 C CA . TYR A 1 341 ? 22.367 -4.713 -34.552 1.00 65.06 341 TYR A CA 1
ATOM 2706 C C . TYR A 1 341 ? 22.018 -5.684 -35.675 1.00 65.06 341 TYR A C 1
ATOM 2708 O O . TYR A 1 341 ? 22.356 -6.866 -35.618 1.00 65.06 341 TYR A O 1
ATOM 2716 N N . HIS A 1 342 ? 21.370 -5.189 -36.727 1.00 56.84 342 HIS A N 1
ATOM 2717 C CA . HIS A 1 342 ? 21.310 -5.921 -37.985 1.00 56.84 342 HIS A CA 1
ATOM 2718 C C . HIS A 1 342 ? 22.617 -5.674 -38.738 1.00 56.84 342 HIS A C 1
ATOM 2720 O O . HIS A 1 342 ? 22.770 -4.670 -39.433 1.00 56.84 342 HIS A O 1
ATOM 2726 N N . LEU A 1 343 ? 23.583 -6.581 -38.573 1.00 44.53 343 LEU A N 1
ATOM 2727 C CA . LEU A 1 343 ? 24.751 -6.632 -39.444 1.00 44.53 343 LEU A CA 1
ATOM 2728 C C . LEU A 1 343 ? 24.266 -7.037 -40.837 1.00 44.53 343 LEU A C 1
ATOM 2730 O O . LEU A 1 343 ? 24.038 -8.214 -41.113 1.00 44.53 343 LEU A O 1
ATOM 2734 N N . VAL A 1 344 ? 24.094 -6.057 -41.724 1.00 47.16 344 VAL A N 1
ATOM 2735 C CA . VAL A 1 344 ? 24.011 -6.337 -43.156 1.00 47.16 344 VAL A CA 1
ATOM 2736 C C . VAL A 1 344 ? 25.402 -6.810 -43.564 1.00 47.16 344 VAL A C 1
ATOM 2738 O O . VAL A 1 344 ? 26.290 -6.013 -43.860 1.00 47.16 344 VAL A O 1
ATOM 2741 N N . LEU A 1 345 ? 25.615 -8.126 -43.529 1.00 40.25 345 LEU A N 1
ATOM 2742 C CA . LEU A 1 345 ? 26.705 -8.757 -44.256 1.00 40.25 345 LEU A CA 1
ATOM 2743 C C . LEU A 1 345 ? 26.473 -8.427 -45.729 1.00 40.25 345 LEU A C 1
ATOM 2745 O O . LEU A 1 345 ? 25.692 -9.090 -46.408 1.00 40.25 345 LEU A O 1
ATOM 2749 N N . ASN A 1 346 ? 27.139 -7.381 -46.217 1.00 40.59 346 ASN A N 1
ATOM 2750 C CA . ASN A 1 346 ? 27.352 -7.180 -47.641 1.00 40.59 346 ASN A CA 1
ATOM 2751 C C . ASN A 1 346 ? 28.172 -8.376 -48.143 1.00 40.59 346 ASN A C 1
ATOM 2753 O O . ASN A 1 346 ? 29.393 -8.307 -48.259 1.00 40.59 346 ASN A O 1
ATOM 2757 N N . LYS A 1 347 ? 27.503 -9.496 -48.432 1.00 39.28 347 LYS A N 1
ATOM 2758 C CA . LYS A 1 347 ? 28.030 -10.515 -49.333 1.00 39.28 347 LYS A CA 1
ATOM 2759 C C . LYS A 1 347 ? 28.027 -9.900 -50.730 1.00 39.28 347 LYS A C 1
ATOM 2761 O O . LYS A 1 347 ? 27.103 -10.106 -51.506 1.00 39.28 347 LYS A O 1
ATOM 2766 N N . LYS A 1 348 ? 29.058 -9.110 -51.032 1.00 41.53 348 LYS A N 1
ATOM 2767 C CA . LYS A 1 348 ? 29.571 -9.063 -52.398 1.00 41.53 348 LYS A CA 1
ATOM 2768 C C . LYS A 1 348 ? 30.319 -10.379 -52.603 1.00 41.53 348 LYS A C 1
ATOM 2770 O O . LYS A 1 348 ? 31.426 -10.528 -52.093 1.00 41.53 348 LYS A O 1
ATOM 2775 N N . LEU A 1 349 ? 29.653 -11.331 -53.249 1.00 35.06 349 LEU A N 1
ATOM 2776 C CA . LEU A 1 349 ? 30.287 -12.417 -53.992 1.00 35.06 349 LEU A CA 1
ATOM 2777 C C . LEU A 1 349 ? 30.127 -12.091 -55.471 1.00 35.06 349 LEU A C 1
ATOM 2779 O O . LEU A 1 349 ? 28.993 -11.705 -55.839 1.00 35.06 349 LEU A O 1
#

Solvent-accessible surface area (backbone atoms only — not comparable to full-atom values): 19939 Å² total; per-residue (Å²): 113,74,69,74,50,71,80,34,69,73,50,51,49,47,50,52,48,25,68,73,72,39,71,35,36,69,68,58,49,38,48,75,65,67,48,78,52,80,84,39,49,63,60,52,53,51,49,52,51,54,35,43,75,66,54,27,31,45,71,42,79,90,78,54,24,36,34,58,29,74,61,26,51,50,52,52,51,49,51,49,52,49,51,38,48,52,35,52,74,67,72,55,50,33,29,36,44,97,80,79,45,78,41,75,64,56,67,67,60,51,30,52,43,34,35,72,60,34,64,41,57,67,71,59,24,48,56,55,37,53,54,44,50,59,52,58,69,69,65,74,59,62,57,46,41,57,65,58,54,50,51,51,48,40,49,55,30,49,78,71,68,37,51,74,41,31,44,55,63,52,84,64,69,75,58,71,67,58,53,49,52,52,61,74,48,37,86,80,40,99,60,37,69,63,46,52,57,47,54,54,47,29,53,32,38,24,46,40,35,46,58,64,69,44,57,65,69,60,32,49,32,36,74,74,63,82,37,85,71,78,57,50,38,42,56,93,78,36,49,54,64,42,81,44,50,52,36,56,49,64,74,76,50,81,84,62,87,78,76,53,78,89,57,85,83,80,93,71,75,85,46,61,67,47,41,28,54,49,50,18,52,49,52,38,52,55,57,69,56,33,69,45,28,42,36,40,30,44,56,70,73,44,48,61,74,65,51,88,54,63,72,62,52,49,55,41,50,52,50,19,51,59,63,25,64,74,39,77,75,93,54,96,67,80,71,47,75,45,77,58,76,84,78,78,76,80,77,83,123

Sequence (349 aa):
MIFSVMASPNRIDILRILNSKGPLTYSELKSLAGFKSKKESGKFAYHLRKLLRQSLVALNKSERRYTITNLGKLVLSLARQIEERSIIESGKMYVRTSHDSIEEFNSHKIIQSLVREGSLPLELAQKITEEVENRIYKYQTAYLTGSLIRELVNSVLLEHGYEEYRHKLARVGLPAFEVQETISNAENLDSGIESLLFNTGQTVFAEYLLTNTLPKDIADSHLSGDLHITRPGLWSLLPDSIFINIKELIEDGIDLKGKALSVSKLTSIKTLSNLSSALSMIISLIAKEASQEVIMDGLVSLLSKYSKNLSELEEKLVNSFIMSSTAFKFNKLRRLYHLRYHLVLNKKL

pLDDT: mean 85.08, std 11.29, range [35.06, 97.38]